Protein AF-A0A1M6KJ73-F1 (afdb_monomer_lite)

Structure (mmCIF, N/CA/C/O backbone):
data_AF-A0A1M6KJ73-F1
#
_entry.id   AF-A0A1M6KJ73-F1
#
loop_
_atom_site.group_PDB
_atom_site.id
_atom_site.type_symbol
_atom_site.label_atom_id
_ato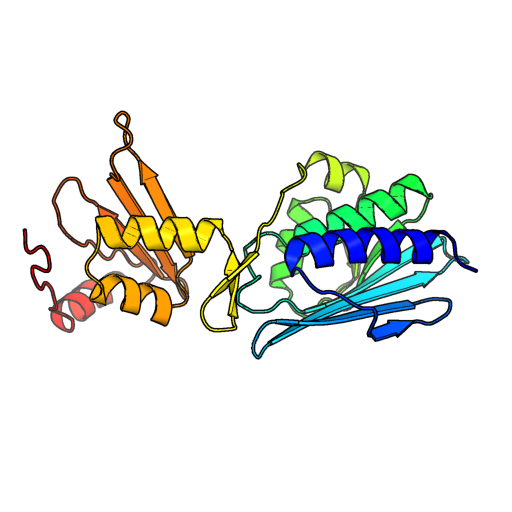m_site.label_alt_id
_atom_site.label_comp_id
_atom_site.label_asym_id
_atom_site.label_entity_id
_atom_site.label_seq_id
_atom_site.pdbx_PDB_ins_code
_atom_site.Cartn_x
_atom_site.Cartn_y
_atom_site.Cartn_z
_atom_site.occupancy
_atom_site.B_iso_or_equiv
_atom_site.auth_seq_id
_atom_site.auth_comp_id
_atom_site.auth_asym_id
_atom_site.auth_atom_id
_atom_site.pdbx_PDB_model_num
ATOM 1 N N . MET A 1 1 ? -0.425 -1.234 -27.815 1.00 57.50 1 MET A N 1
ATOM 2 C CA . MET A 1 1 ? -1.176 -1.057 -26.554 1.00 57.50 1 MET A CA 1
ATOM 3 C C . MET A 1 1 ? -0.451 -1.866 -25.493 1.00 57.50 1 MET A C 1
ATOM 5 O O . MET A 1 1 ? -0.057 -2.987 -25.800 1.00 57.50 1 MET A O 1
ATOM 9 N N . ASN A 1 2 ? -0.168 -1.269 -24.336 1.00 75.75 2 ASN A N 1
ATOM 10 C CA . ASN A 1 2 ? 0.813 -1.788 -23.382 1.00 75.75 2 ASN A CA 1
ATOM 11 C C . ASN A 1 2 ? 0.214 -2.823 -22.427 1.00 75.75 2 ASN A C 1
ATOM 13 O O . ASN A 1 2 ? -0.468 -2.481 -21.464 1.00 75.75 2 ASN A O 1
ATOM 17 N N . LYS A 1 3 ? 0.521 -4.097 -22.700 1.00 82.25 3 LYS A N 1
ATOM 18 C CA . LYS A 1 3 ? -0.041 -5.271 -22.019 1.00 82.25 3 LYS A CA 1
ATOM 19 C C . LYS A 1 3 ? 0.158 -5.245 -20.500 1.00 82.25 3 LYS A C 1
ATOM 21 O O . LYS A 1 3 ? -0.747 -5.641 -19.778 1.00 82.25 3 LYS A O 1
ATOM 26 N N . VAL A 1 4 ? 1.308 -4.777 -20.011 1.00 83.12 4 VAL A N 1
ATOM 27 C CA . VAL A 1 4 ? 1.594 -4.727 -18.565 1.00 83.12 4 VAL A CA 1
ATOM 28 C C . VAL A 1 4 ? 0.754 -3.665 -17.868 1.00 83.12 4 VAL A C 1
ATOM 30 O O . VAL A 1 4 ? 0.129 -3.958 -16.855 1.00 83.12 4 VAL A O 1
ATOM 33 N N . LEU A 1 5 ? 0.646 -2.468 -18.447 1.00 84.19 5 LEU A N 1
ATOM 34 C CA . LEU A 1 5 ? -0.204 -1.409 -17.902 1.00 84.19 5 LEU A CA 1
ATOM 35 C C . LEU A 1 5 ? -1.689 -1.814 -17.897 1.00 84.19 5 LEU A C 1
ATOM 37 O O . LEU A 1 5 ? -2.403 -1.504 -16.948 1.00 84.19 5 LEU A O 1
ATOM 41 N N . ASP A 1 6 ? -2.141 -2.562 -18.911 1.00 86.19 6 ASP A N 1
ATOM 42 C CA . ASP A 1 6 ? -3.492 -3.141 -18.947 1.00 86.19 6 ASP A CA 1
ATOM 43 C C . ASP A 1 6 ? -3.724 -4.163 -17.822 1.00 86.19 6 ASP A C 1
ATOM 45 O O . ASP A 1 6 ? -4.787 -4.169 -17.199 1.00 86.19 6 ASP A O 1
ATOM 49 N N . LEU A 1 7 ? -2.736 -5.020 -17.543 1.00 86.69 7 LEU A N 1
ATOM 50 C CA . LEU A 1 7 ? -2.800 -5.999 -16.454 1.00 86.69 7 LEU A CA 1
ATOM 51 C C . LEU A 1 7 ? -2.780 -5.326 -15.081 1.00 86.69 7 LEU A C 1
ATOM 53 O O . LEU A 1 7 ? -3.613 -5.658 -14.239 1.00 86.69 7 LEU A O 1
ATOM 57 N N . ILE A 1 8 ? -1.891 -4.345 -14.884 1.00 85.69 8 ILE A N 1
ATOM 58 C CA . ILE A 1 8 ? -1.858 -3.506 -13.683 1.00 85.69 8 ILE A CA 1
ATOM 59 C C . ILE A 1 8 ? -3.226 -2.863 -13.492 1.00 85.69 8 ILE A C 1
ATOM 61 O O . ILE A 1 8 ? -3.814 -3.013 -12.428 1.00 85.69 8 ILE A O 1
ATOM 65 N N . GLN A 1 9 ? -3.780 -2.221 -14.524 1.00 86.00 9 GLN A N 1
ATOM 66 C CA . GLN A 1 9 ? -5.084 -1.581 -14.416 1.00 86.00 9 GLN A CA 1
ATOM 67 C C . GLN A 1 9 ? -6.184 -2.566 -14.030 1.00 86.00 9 GLN A C 1
ATOM 69 O O . GLN A 1 9 ? -6.976 -2.276 -13.136 1.00 86.00 9 GLN A O 1
ATOM 74 N N . ARG A 1 10 ? -6.246 -3.725 -14.688 1.00 87.75 10 ARG A N 1
ATOM 75 C CA . ARG A 1 10 ? -7.250 -4.747 -14.389 1.00 87.75 10 ARG A CA 1
ATOM 76 C C . ARG A 1 10 ? -7.151 -5.211 -12.938 1.00 87.75 10 ARG A C 1
ATOM 78 O O . ARG A 1 10 ? -8.162 -5.208 -12.241 1.00 87.75 10 ARG A O 1
ATOM 85 N N . ASP A 1 11 ? -5.961 -5.597 -12.492 1.00 86.06 11 ASP A N 1
ATOM 86 C CA . ASP A 1 11 ? -5.770 -6.191 -11.169 1.00 86.06 11 ASP A CA 1
ATOM 87 C C . ASP A 1 11 ? -5.929 -5.138 -10.059 1.00 86.06 11 ASP A C 1
ATOM 89 O O . ASP A 1 11 ? -6.506 -5.438 -9.015 1.00 86.06 11 ASP A O 1
ATOM 93 N N . PHE A 1 12 ? -5.551 -3.880 -10.317 1.00 83.62 12 PHE A N 1
ATOM 94 C CA . PHE A 1 12 ? -5.877 -2.756 -9.435 1.00 83.62 12 PHE A CA 1
ATOM 95 C C . PHE A 1 12 ? -7.370 -2.489 -9.360 1.00 83.62 12 PHE A C 1
ATOM 97 O O . PHE A 1 12 ? -7.883 -2.308 -8.268 1.00 83.62 12 PHE A O 1
ATOM 104 N N . LEU A 1 13 ? -8.094 -2.470 -10.480 1.00 81.44 13 LEU A N 1
ATOM 105 C CA . LEU A 1 13 ? -9.541 -2.263 -10.441 1.00 81.44 13 LEU A CA 1
ATOM 106 C C . LEU A 1 13 ? -10.254 -3.390 -9.696 1.00 81.44 13 LEU A C 1
ATOM 108 O O . LEU A 1 13 ? -11.228 -3.113 -9.006 1.00 81.44 13 LEU A O 1
ATOM 112 N N . VAL A 1 14 ? -9.787 -4.637 -9.813 1.00 83.56 14 VAL A N 1
ATOM 113 C CA . VAL A 1 14 ? -10.307 -5.754 -9.008 1.00 83.56 14 VAL A CA 1
ATOM 114 C C . VAL A 1 14 ? -10.043 -5.494 -7.530 1.00 83.56 14 VAL A C 1
ATOM 116 O O . VAL A 1 14 ? -10.993 -5.442 -6.758 1.00 83.56 14 VAL A O 1
ATOM 119 N N . PHE A 1 15 ? -8.791 -5.219 -7.155 1.00 83.19 15 PHE A N 1
ATOM 120 C CA . PHE A 1 15 ? -8.436 -4.895 -5.774 1.00 83.19 15 PHE A CA 1
ATOM 121 C C . PHE A 1 15 ? -9.244 -3.717 -5.223 1.00 83.19 15 PHE A C 1
ATOM 123 O O . PHE A 1 15 ? -9.789 -3.814 -4.135 1.00 83.19 15 PHE A O 1
ATOM 130 N N . LEU A 1 16 ? -9.370 -2.619 -5.968 1.00 77.12 16 LEU A N 1
ATOM 131 C CA . LEU A 1 16 ? -10.088 -1.422 -5.533 1.00 77.12 16 LEU A CA 1
ATOM 132 C C . LEU A 1 16 ? -11.598 -1.649 -5.456 1.00 77.12 16 LEU A C 1
ATOM 134 O O . LEU A 1 16 ? -12.241 -1.072 -4.586 1.00 77.12 16 LEU A O 1
ATOM 138 N N . LYS A 1 17 ? -12.176 -2.496 -6.315 1.00 77.31 17 LYS A N 1
ATOM 139 C CA . LYS A 1 17 ? -13.584 -2.904 -6.203 1.00 77.31 17 LYS A CA 1
ATOM 140 C C . LYS A 1 17 ? -13.814 -3.804 -4.998 1.00 77.31 17 LYS A C 1
ATOM 142 O O . LYS A 1 17 ? -14.795 -3.597 -4.294 1.00 77.31 17 LYS A O 1
ATOM 147 N N . ASP A 1 18 ? -12.912 -4.738 -4.727 1.00 74.81 18 ASP A N 1
ATOM 148 C CA . ASP A 1 18 ? -12.975 -5.564 -3.518 1.00 74.81 18 ASP A CA 1
ATOM 149 C C . ASP A 1 18 ? -12.802 -4.695 -2.260 1.00 74.81 18 ASP A C 1
ATOM 151 O O . ASP A 1 18 ? -13.509 -4.868 -1.269 1.00 74.81 18 ASP A O 1
ATOM 155 N N . LEU A 1 19 ? -11.909 -3.703 -2.332 1.00 71.75 19 LEU A N 1
ATOM 156 C CA . LEU A 1 19 ? -11.591 -2.779 -1.250 1.00 71.75 19 LEU A CA 1
ATOM 157 C C . LEU A 1 19 ? -12.717 -1.774 -0.981 1.00 71.75 19 LEU A C 1
ATOM 159 O O . LEU A 1 19 ? -13.016 -1.516 0.175 1.00 71.75 19 LEU A O 1
ATOM 163 N N . LEU A 1 20 ? -13.305 -1.163 -2.013 1.00 71.00 20 LEU A N 1
ATOM 164 C CA . LEU A 1 20 ? -14.163 0.030 -1.896 1.00 71.00 20 LEU A CA 1
ATOM 165 C C . LEU A 1 20 ? -15.576 -0.171 -2.461 1.00 71.00 20 LEU A C 1
ATOM 167 O O . LEU A 1 20 ? -16.393 0.748 -2.413 1.00 71.00 20 LEU A O 1
ATOM 171 N N . GLY A 1 21 ? -15.885 -1.335 -3.034 1.00 65.44 21 GLY A N 1
ATOM 172 C CA . GLY A 1 21 ? -17.150 -1.637 -3.717 1.00 65.44 21 GLY A CA 1
ATOM 173 C C . GLY A 1 21 ? -17.329 -0.930 -5.068 1.00 65.44 21 GLY A C 1
ATOM 174 O O . GLY A 1 21 ? -17.945 -1.479 -5.979 1.00 65.44 21 GLY A O 1
ATOM 175 N N . GLU A 1 22 ? -16.764 0.267 -5.227 1.00 65.56 22 GLU A N 1
ATOM 176 C CA . GLU A 1 22 ? -16.828 1.101 -6.426 1.00 65.56 22 GLU A CA 1
ATOM 177 C C . GLU A 1 22 ? -15.430 1.660 -6.731 1.00 65.56 22 GLU A C 1
ATOM 179 O O . GLU A 1 22 ? -14.781 2.243 -5.863 1.00 65.56 22 GLU A O 1
ATOM 184 N N . ALA A 1 23 ? -14.960 1.485 -7.968 1.00 65.88 23 ALA A N 1
ATOM 185 C CA . ALA A 1 23 ? -13.685 2.021 -8.437 1.00 65.88 23 ALA A CA 1
ATOM 186 C C . ALA A 1 23 ? -13.723 2.244 -9.952 1.00 65.88 23 ALA A C 1
ATOM 188 O O . ALA A 1 23 ? -14.207 1.375 -10.688 1.00 65.88 23 ALA A O 1
ATOM 189 N N . ASP A 1 24 ? -13.178 3.376 -10.399 1.00 64.88 24 ASP A N 1
ATOM 190 C CA . ASP A 1 24 ? -13.009 3.712 -11.814 1.00 64.88 24 ASP A CA 1
ATOM 191 C C . ASP A 1 24 ? -11.619 4.319 -12.074 1.00 64.88 24 ASP A C 1
ATOM 193 O O . ASP A 1 24 ? -10.900 4.690 -11.141 1.00 64.88 24 ASP A O 1
ATOM 197 N N . VAL A 1 25 ? -11.220 4.369 -13.344 1.00 70.50 25 VAL A N 1
ATOM 198 C CA . VAL A 1 25 ? -9.964 4.984 -13.792 1.00 70.50 25 VAL A CA 1
ATOM 199 C C . VAL A 1 25 ? -10.193 6.467 -14.040 1.00 70.50 25 VAL A C 1
ATOM 201 O O . VAL A 1 25 ? -11.074 6.826 -14.814 1.00 70.50 25 VAL A O 1
ATOM 204 N N . ASP A 1 26 ? -9.375 7.312 -13.416 1.00 75.81 26 ASP A N 1
ATOM 205 C CA . ASP A 1 26 ? -9.508 8.769 -13.522 1.00 75.81 26 ASP A CA 1
ATOM 206 C C . ASP A 1 26 ? -8.774 9.296 -14.763 1.00 75.81 26 ASP A C 1
ATOM 208 O O . ASP A 1 26 ? -9.355 9.949 -15.626 1.00 75.81 26 ASP A O 1
ATOM 212 N N . GLU A 1 27 ? -7.498 8.926 -14.917 1.00 76.44 27 GLU A N 1
ATOM 213 C CA . GLU A 1 27 ? -6.672 9.356 -16.046 1.00 76.44 27 GLU A CA 1
ATOM 214 C C . GLU A 1 27 ? -5.810 8.205 -16.575 1.00 76.44 27 GLU A C 1
ATOM 216 O O . GLU A 1 27 ? -5.238 7.414 -15.817 1.00 76.44 27 GLU A O 1
ATOM 221 N N . ARG A 1 28 ? -5.685 8.119 -17.905 1.00 78.75 28 ARG A N 1
ATOM 222 C CA . ARG A 1 28 ? -4.863 7.109 -18.577 1.00 78.75 28 ARG A CA 1
ATOM 223 C C . ARG A 1 28 ? -4.127 7.688 -19.777 1.00 78.75 28 ARG A C 1
ATOM 225 O O . ARG A 1 28 ? -4.721 8.325 -20.644 1.00 78.75 28 ARG A O 1
ATOM 232 N N . THR A 1 29 ? -2.839 7.374 -19.863 1.00 84.12 29 THR A N 1
ATOM 233 C CA . THR A 1 29 ? -2.002 7.623 -21.040 1.00 84.12 29 THR A CA 1
ATOM 234 C C . THR A 1 29 ? -1.402 6.309 -21.557 1.00 84.12 29 THR A C 1
ATOM 236 O O . THR A 1 29 ? -1.721 5.222 -21.071 1.00 84.12 29 THR A O 1
ATOM 239 N N . ASN A 1 30 ? -0.523 6.382 -22.562 1.00 81.12 30 ASN A N 1
ATOM 240 C CA . ASN A 1 30 ? 0.205 5.206 -23.050 1.00 81.12 30 ASN A CA 1
ATOM 241 C C . ASN A 1 30 ? 1.236 4.671 -22.038 1.00 81.12 30 ASN A C 1
ATOM 243 O O . ASN A 1 30 ? 1.626 3.507 -22.130 1.00 81.12 30 ASN A O 1
ATOM 247 N N . SER A 1 31 ? 1.672 5.504 -21.091 1.00 86.88 31 SER A N 1
ATOM 248 C CA . SER A 1 31 ? 2.765 5.209 -20.156 1.00 86.88 31 SER A CA 1
ATOM 249 C C . SER A 1 31 ? 2.397 5.460 -18.695 1.00 86.88 31 SER A C 1
ATOM 251 O O . SER A 1 31 ? 3.264 5.363 -17.834 1.00 86.88 31 SER A O 1
ATOM 253 N N . SER A 1 32 ? 1.148 5.818 -18.396 1.00 89.88 32 SER A N 1
ATOM 254 C CA . SER A 1 32 ? 0.697 6.042 -17.026 1.00 89.88 32 SER A CA 1
ATOM 255 C C . SER A 1 32 ? -0.779 5.726 -16.832 1.00 89.88 32 SER A C 1
ATOM 257 O O . SER A 1 32 ? -1.590 5.843 -17.756 1.00 89.88 32 SER A O 1
ATOM 259 N N . VAL A 1 33 ? -1.119 5.342 -15.606 1.00 88.31 33 VAL A N 1
ATOM 260 C CA . VAL A 1 33 ? -2.494 5.189 -15.135 1.00 88.31 33 VAL A CA 1
ATOM 261 C C . VAL A 1 33 ? -2.614 5.801 -13.743 1.00 88.31 33 VAL A C 1
ATOM 263 O O . VAL A 1 33 ? -1.764 5.568 -12.880 1.00 88.31 33 VAL A O 1
ATOM 266 N N . ARG A 1 34 ? -3.669 6.589 -13.532 1.00 89.12 34 ARG A N 1
ATOM 267 C CA . ARG A 1 34 ? -4.016 7.184 -12.241 1.00 89.12 34 ARG A CA 1
ATOM 268 C C . ARG A 1 34 ? -5.403 6.718 -11.815 1.00 89.12 34 ARG A C 1
ATOM 270 O O . ARG A 1 34 ? -6.378 6.835 -12.559 1.00 89.12 34 ARG A O 1
ATOM 277 N N . PHE A 1 35 ? -5.480 6.229 -10.587 1.00 86.00 35 PHE A N 1
ATOM 278 C CA . PHE A 1 35 ? -6.721 5.920 -9.892 1.00 86.00 35 PHE A CA 1
ATOM 279 C C . PHE A 1 35 ? -6.962 7.010 -8.861 1.00 86.00 35 PHE A C 1
ATOM 281 O O . PHE A 1 35 ? -6.116 7.219 -7.992 1.00 86.00 35 PHE A O 1
ATOM 288 N N . CYS A 1 36 ? -8.101 7.689 -8.949 1.00 84.88 36 CYS A N 1
ATOM 289 C CA . CYS A 1 36 ? -8.544 8.658 -7.956 1.00 84.88 36 CYS A CA 1
ATOM 290 C C . CYS A 1 36 ? -9.943 8.258 -7.494 1.00 84.88 36 CYS A C 1
ATOM 292 O O . CYS A 1 36 ? -10.895 8.282 -8.272 1.00 84.88 36 CYS A O 1
ATOM 294 N N . ILE A 1 37 ? -10.066 7.847 -6.234 1.00 79.75 37 ILE A N 1
ATOM 295 C CA . ILE A 1 37 ? -11.330 7.373 -5.670 1.00 79.75 37 ILE A CA 1
ATOM 296 C C . ILE A 1 37 ? -11.655 8.199 -4.437 1.00 79.75 37 ILE A C 1
ATOM 298 O O . ILE A 1 37 ? -10.846 8.322 -3.517 1.00 79.75 37 ILE A O 1
ATOM 302 N N . LYS A 1 38 ? -12.866 8.756 -4.397 1.00 72.56 38 LYS A N 1
ATOM 303 C CA . LYS A 1 38 ? -13.361 9.445 -3.205 1.00 72.56 38 LYS A CA 1
ATOM 304 C C . LYS A 1 38 ? -13.785 8.430 -2.152 1.00 72.56 38 LYS A C 1
ATOM 306 O O . LYS A 1 38 ? -14.656 7.597 -2.389 1.00 72.56 38 LYS A O 1
ATOM 311 N N . VAL A 1 39 ? -13.198 8.556 -0.970 1.00 69.25 39 VAL A N 1
ATOM 312 C CA . VAL A 1 39 ? -13.475 7.732 0.205 1.00 69.25 39 VAL A CA 1
ATOM 313 C C . VAL A 1 39 ? -13.988 8.673 1.293 1.00 69.25 39 VAL A C 1
ATOM 315 O O . VAL A 1 39 ? -13.217 9.324 1.997 1.00 69.25 39 VAL A O 1
ATOM 318 N N . GLY A 1 40 ? -15.313 8.821 1.384 1.00 68.19 40 GLY A N 1
ATOM 319 C CA . GLY A 1 40 ? -15.931 9.843 2.233 1.00 68.19 40 GLY A CA 1
ATOM 320 C C . GLY A 1 40 ? -15.539 11.257 1.782 1.00 68.19 40 GLY A C 1
ATOM 321 O O . GLY A 1 40 ? -15.861 11.670 0.666 1.00 68.19 40 GLY A O 1
ATOM 322 N N . ARG A 1 41 ? -14.848 12.004 2.654 1.00 72.94 41 ARG A N 1
ATOM 323 C CA . ARG A 1 41 ? -14.315 13.353 2.361 1.00 72.94 41 ARG A CA 1
ATOM 324 C C . ARG A 1 41 ? -12.869 13.351 1.865 1.00 72.94 41 ARG A C 1
ATOM 326 O O . ARG A 1 41 ? -12.375 14.397 1.451 1.00 72.94 41 ARG A O 1
ATOM 333 N N . GLU A 1 42 ? -12.198 12.208 1.921 1.00 77.00 42 GLU A N 1
ATOM 334 C CA . GLU A 1 42 ? -10.798 12.064 1.537 1.00 77.00 42 GLU A CA 1
ATOM 335 C C . GLU A 1 42 ? -10.683 11.430 0.145 1.00 77.00 42 GLU A C 1
ATOM 337 O O . GLU A 1 42 ? -11.652 10.916 -0.419 1.00 77.00 42 GLU A O 1
ATOM 342 N N . SER A 1 43 ? -9.492 11.511 -0.446 1.00 80.62 43 SER A N 1
ATOM 343 C CA . SER A 1 43 ? -9.196 10.893 -1.739 1.00 80.62 43 SER A CA 1
ATOM 344 C C . SER A 1 43 ? -8.137 9.819 -1.563 1.00 80.62 43 SER A C 1
ATOM 346 O O . SER A 1 43 ? -7.099 10.049 -0.945 1.00 80.62 43 SER A O 1
ATOM 348 N N . PHE A 1 44 ? -8.421 8.650 -2.117 1.00 85.50 44 PHE A N 1
ATOM 349 C CA . PHE A 1 44 ? -7.450 7.608 -2.373 1.00 85.50 44 PHE A CA 1
ATOM 350 C C . PHE A 1 44 ? -6.866 7.843 -3.765 1.00 85.50 44 PHE A C 1
ATOM 352 O O . PHE A 1 44 ? -7.617 7.897 -4.741 1.00 85.50 44 PHE A O 1
ATOM 359 N N . VAL A 1 45 ? -5.547 7.998 -3.856 1.00 89.00 45 VAL A N 1
ATOM 360 C CA . VAL A 1 45 ? -4.852 8.234 -5.126 1.00 89.00 45 VAL A CA 1
ATOM 361 C C . VAL A 1 45 ? -3.722 7.233 -5.282 1.00 89.00 45 VAL A C 1
ATOM 363 O O . VAL A 1 45 ? -2.895 7.092 -4.383 1.00 89.00 45 VAL A O 1
ATOM 366 N N . VAL A 1 46 ? -3.673 6.568 -6.432 1.00 90.88 46 VAL A N 1
ATOM 367 C CA . VAL A 1 46 ? -2.535 5.742 -6.849 1.00 90.88 46 VAL A CA 1
ATOM 368 C C . VAL A 1 46 ? -2.168 6.107 -8.275 1.00 90.88 46 VAL A C 1
ATOM 370 O O . VAL A 1 46 ? -3.023 6.074 -9.159 1.00 90.88 46 VAL A O 1
ATOM 373 N N . GLU A 1 47 ? -0.902 6.429 -8.504 1.00 92.12 47 GLU A N 1
ATOM 374 C CA . GLU A 1 47 ? -0.377 6.734 -9.832 1.00 92.12 47 GLU A CA 1
ATOM 375 C C . GLU A 1 47 ? 0.816 5.848 -10.161 1.00 92.12 47 GLU A C 1
ATOM 377 O O . GLU A 1 47 ? 1.766 5.720 -9.383 1.00 92.12 47 GLU A O 1
ATOM 382 N N . VAL A 1 48 ? 0.739 5.228 -11.336 1.00 93.00 48 VAL A N 1
ATOM 383 C CA . VAL A 1 48 ? 1.737 4.296 -11.844 1.00 93.00 48 VAL A CA 1
ATOM 384 C C . VAL A 1 48 ? 2.194 4.777 -13.211 1.00 93.00 48 VAL A C 1
ATOM 386 O O . VAL A 1 48 ? 1.374 5.019 -14.097 1.00 93.00 48 VAL A O 1
ATOM 389 N N . HIS A 1 49 ? 3.505 4.876 -13.390 1.00 93.50 49 HIS A N 1
ATOM 390 C CA . HIS A 1 49 ? 4.167 5.145 -14.659 1.00 93.50 49 HIS A CA 1
ATOM 391 C C . HIS A 1 49 ? 4.935 3.916 -15.116 1.00 93.50 49 HIS A C 1
ATOM 393 O O . HIS A 1 49 ? 5.374 3.104 -14.309 1.00 93.50 49 HIS A O 1
ATOM 399 N N . MET A 1 50 ? 5.123 3.785 -16.420 1.00 92.75 50 MET A N 1
ATOM 400 C CA . MET A 1 50 ? 5.829 2.663 -17.016 1.00 92.75 50 MET A CA 1
ATOM 401 C C . MET A 1 50 ? 6.738 3.148 -18.142 1.00 92.75 50 MET A C 1
ATOM 403 O O . MET A 1 50 ? 6.344 3.995 -18.947 1.00 92.75 50 MET A O 1
ATOM 407 N N . SER A 1 51 ? 7.932 2.566 -18.218 1.00 91.50 51 SER A N 1
ATOM 408 C CA . SER A 1 51 ? 8.888 2.751 -19.308 1.00 91.50 51 SER A CA 1
ATOM 409 C C . SER A 1 51 ? 9.196 1.393 -19.934 1.00 91.50 51 SER A C 1
ATOM 411 O O . SER A 1 51 ? 9.967 0.614 -19.384 1.00 91.50 51 SER A O 1
ATOM 413 N N . ASP A 1 52 ? 8.616 1.101 -21.104 1.00 87.06 52 ASP A N 1
ATOM 414 C CA . ASP A 1 52 ? 8.921 -0.138 -21.847 1.00 87.06 52 ASP A CA 1
ATOM 415 C C . ASP A 1 52 ? 10.355 -0.157 -22.377 1.00 87.06 52 ASP A C 1
ATOM 417 O O . ASP A 1 52 ? 10.951 -1.209 -22.568 1.00 87.06 52 ASP A O 1
ATOM 421 N N . ARG A 1 53 ? 10.928 1.021 -22.641 1.00 87.38 53 ARG A N 1
ATOM 422 C CA . ARG A 1 53 ? 12.305 1.127 -23.129 1.00 87.38 53 ARG A CA 1
ATOM 423 C C . ARG A 1 53 ? 13.312 0.719 -22.057 1.00 87.38 53 ARG A C 1
ATOM 425 O O . ARG A 1 53 ? 14.363 0.178 -22.388 1.00 87.38 53 ARG A O 1
ATOM 432 N N . GLU A 1 54 ? 13.005 1.032 -20.806 1.00 88.44 54 GLU A N 1
ATOM 433 C CA . GLU A 1 54 ? 13.883 0.808 -19.656 1.00 88.44 54 GLU A CA 1
ATOM 434 C C . GLU A 1 54 ? 13.406 -0.370 -18.793 1.00 88.44 54 GLU A C 1
ATOM 436 O O . GLU A 1 54 ? 14.028 -0.656 -17.780 1.00 88.44 54 GLU A O 1
ATOM 441 N N . ASN A 1 55 ? 12.338 -1.063 -19.212 1.00 92.25 55 ASN A N 1
ATOM 442 C CA . AS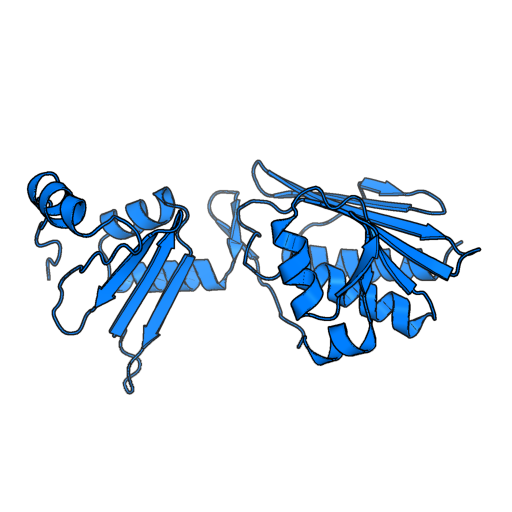N A 1 55 ? 11.714 -2.201 -18.532 1.00 92.25 55 ASN A CA 1
ATOM 443 C C . ASN A 1 55 ? 11.435 -1.958 -17.043 1.00 92.25 55 ASN A C 1
ATOM 445 O O . ASN A 1 55 ? 11.713 -2.815 -16.206 1.00 92.25 55 ASN A O 1
ATOM 449 N N . TYR A 1 56 ? 10.841 -0.812 -16.704 1.00 94.00 56 TYR A N 1
ATOM 450 C CA . TYR A 1 56 ? 10.411 -0.563 -15.329 1.00 94.00 56 TYR A CA 1
ATOM 451 C C . TYR A 1 56 ? 9.002 0.008 -15.211 1.00 94.00 56 TYR A C 1
ATOM 453 O O . TYR A 1 56 ? 8.444 0.617 -16.131 1.00 94.00 56 TYR A O 1
ATOM 461 N N . VAL A 1 57 ? 8.460 -0.171 -14.014 1.00 94.81 57 VAL A N 1
ATOM 462 C CA . VAL A 1 57 ? 7.244 0.445 -13.501 1.00 94.81 57 VAL A CA 1
ATOM 463 C C . VAL A 1 57 ? 7.622 1.302 -12.295 1.00 94.81 57 VAL A C 1
ATOM 465 O O . VAL A 1 57 ? 8.350 0.862 -11.409 1.00 94.81 57 VAL A O 1
ATOM 468 N N . ALA A 1 58 ? 7.142 2.540 -12.261 1.00 94.88 58 ALA A N 1
ATOM 469 C CA . ALA A 1 58 ? 7.343 3.471 -11.164 1.00 94.88 58 ALA A CA 1
ATOM 470 C C . ALA A 1 58 ? 6.003 3.821 -10.519 1.00 94.88 58 ALA A C 1
ATOM 472 O O . ALA A 1 58 ? 5.081 4.309 -11.168 1.00 94.88 58 ALA A O 1
ATOM 473 N N . LEU A 1 59 ? 5.917 3.597 -9.219 1.00 94.56 59 LEU A N 1
ATOM 474 C CA . LEU A 1 59 ? 4.841 4.051 -8.360 1.00 94.56 59 LEU A CA 1
ATOM 475 C C . LEU A 1 59 ? 5.200 5.452 -7.861 1.00 94.56 59 LEU A C 1
ATOM 477 O O . LEU A 1 59 ? 6.068 5.610 -7.000 1.00 94.56 59 LEU A O 1
ATOM 481 N N . THR A 1 60 ? 4.586 6.468 -8.465 1.00 91.62 60 THR A N 1
ATOM 482 C CA . THR A 1 60 ? 4.957 7.881 -8.266 1.00 91.62 60 THR A CA 1
ATOM 483 C C . THR A 1 60 ? 4.091 8.581 -7.235 1.00 91.62 60 THR A C 1
ATOM 485 O O . THR A 1 60 ? 4.517 9.578 -6.657 1.00 91.62 60 THR A O 1
ATOM 488 N N . ASN A 1 61 ? 2.880 8.078 -6.995 1.00 89.31 61 ASN A N 1
ATOM 489 C CA . ASN A 1 61 ? 1.984 8.658 -6.011 1.00 89.31 61 ASN A CA 1
ATOM 490 C C . ASN A 1 61 ? 1.160 7.577 -5.314 1.00 89.31 61 ASN A C 1
ATOM 492 O O . ASN A 1 61 ? 0.497 6.775 -5.971 1.00 89.31 61 ASN A O 1
ATOM 496 N N . ILE A 1 62 ? 1.183 7.587 -3.981 1.00 89.75 62 ILE A N 1
ATOM 497 C CA . ILE A 1 62 ? 0.235 6.864 -3.134 1.00 89.75 62 ILE A CA 1
ATOM 498 C C . ILE A 1 62 ? -0.253 7.831 -2.065 1.00 89.75 62 ILE A C 1
ATOM 500 O O . ILE A 1 62 ? 0.484 8.195 -1.149 1.00 89.75 62 ILE A O 1
ATOM 504 N N . MET A 1 63 ? -1.528 8.190 -2.149 1.00 88.56 63 MET A N 1
ATOM 505 C CA . MET A 1 63 ? -2.228 8.939 -1.114 1.00 88.56 63 MET A CA 1
ATOM 506 C C . MET A 1 63 ? -3.339 8.062 -0.562 1.00 88.56 63 MET A C 1
ATOM 508 O O . MET A 1 63 ? -4.279 7.709 -1.271 1.00 88.56 63 MET A O 1
ATOM 512 N N . LEU A 1 64 ? -3.217 7.701 0.712 1.00 85.94 64 LEU A N 1
ATOM 513 C CA . LEU A 1 64 ? -4.238 6.942 1.421 1.00 85.94 64 LEU A CA 1
ATOM 514 C C . LEU A 1 64 ? -5.045 7.883 2.325 1.00 85.94 64 LEU A C 1
ATOM 516 O O . LEU A 1 64 ? -4.429 8.681 3.044 1.00 85.94 64 LEU A O 1
ATOM 520 N N . PRO A 1 65 ? -6.383 7.743 2.355 1.00 81.38 65 PRO A N 1
ATOM 521 C CA . PRO A 1 65 ? -7.218 8.273 3.427 1.00 81.38 65 PRO A CA 1
ATOM 522 C C . PRO A 1 65 ? -6.639 7.909 4.798 1.00 81.38 65 PRO A C 1
ATOM 524 O O . PRO A 1 65 ? -6.042 6.838 4.955 1.00 81.38 65 PRO A O 1
ATOM 527 N N . ASN A 1 66 ? -6.815 8.765 5.804 1.00 75.62 66 ASN A N 1
ATOM 528 C CA . ASN A 1 66 ? -6.359 8.486 7.168 1.00 75.62 66 ASN A CA 1
ATOM 529 C C . ASN A 1 66 ? -6.963 7.178 7.687 1.00 75.62 66 ASN A C 1
ATOM 531 O O . ASN A 1 66 ? -6.237 6.333 8.208 1.00 75.62 66 ASN A O 1
ATOM 535 N N . SER A 1 67 ? -8.235 6.932 7.365 1.00 70.88 67 SER A N 1
ATOM 536 C CA . SER A 1 67 ? -8.935 5.681 7.661 1.00 70.88 67 SER A CA 1
ATOM 537 C C . SER A 1 67 ? -8.361 4.442 6.956 1.00 70.88 67 SER A C 1
ATOM 539 O O . SER A 1 67 ? -8.855 3.344 7.184 1.00 70.88 67 SER A O 1
ATOM 541 N N . MET A 1 68 ? -7.341 4.564 6.102 1.00 78.00 68 MET A N 1
ATOM 542 C CA . MET A 1 68 ? -6.658 3.450 5.423 1.00 78.00 68 MET A CA 1
ATOM 543 C C . MET A 1 68 ? -5.177 3.332 5.799 1.00 78.00 68 MET A C 1
ATOM 545 O O . MET A 1 68 ? -4.526 2.335 5.465 1.00 78.00 68 MET A O 1
ATOM 549 N N . LYS A 1 69 ? -4.622 4.322 6.507 1.00 79.12 69 LYS A N 1
ATOM 550 C CA . LYS A 1 69 ? -3.231 4.297 6.970 1.00 79.12 69 LYS A CA 1
ATOM 551 C C . LYS A 1 69 ? -3.050 3.239 8.058 1.00 79.12 69 LYS A C 1
ATOM 553 O O . LYS A 1 69 ? -3.975 2.910 8.790 1.00 79.12 69 LYS A O 1
ATOM 558 N N . GLY A 1 70 ? -1.862 2.635 8.113 1.00 74.56 70 GLY A N 1
ATOM 559 C CA . GLY A 1 70 ? -1.537 1.573 9.079 1.00 74.56 70 GLY A CA 1
ATOM 560 C C . GLY A 1 70 ? -2.252 0.233 8.851 1.00 74.56 70 GLY A C 1
ATOM 561 O O . GLY A 1 70 ? -1.881 -0.767 9.456 1.00 74.56 70 GLY A O 1
ATOM 562 N N . LYS A 1 71 ? -3.219 0.169 7.930 1.00 73.81 71 LYS A N 1
ATOM 563 C CA . LYS A 1 71 ? -4.034 -1.026 7.676 1.00 73.81 71 LYS A CA 1
ATOM 564 C C . LYS A 1 71 ? -3.424 -1.988 6.663 1.00 73.81 71 LYS A C 1
ATOM 566 O O . LYS A 1 71 ? -3.978 -3.045 6.427 1.00 73.81 71 LYS A O 1
ATOM 571 N N . GLY A 1 72 ? -2.280 -1.656 6.066 1.00 79.94 72 GLY A N 1
ATOM 572 C CA . GLY A 1 72 ? -1.615 -2.505 5.070 1.00 79.94 72 GLY A CA 1
ATOM 573 C C . GLY A 1 72 ? -2.117 -2.328 3.633 1.00 79.94 72 GLY A C 1
ATOM 574 O O . GLY A 1 72 ? -1.620 -3.009 2.745 1.00 79.94 72 GLY A O 1
ATOM 575 N N . VAL A 1 73 ? -3.024 -1.379 3.372 1.00 83.94 73 VAL A N 1
ATOM 576 C CA . VAL A 1 73 ? -3.514 -1.064 2.014 1.00 83.94 73 VAL A CA 1
ATOM 577 C C . VAL A 1 73 ? -2.364 -0.660 1.081 1.00 83.94 73 VAL A C 1
ATOM 579 O O . VAL A 1 73 ? -2.238 -1.194 -0.015 1.00 83.94 73 VAL A O 1
ATOM 582 N N . GLY A 1 74 ? -1.474 0.232 1.534 1.00 87.81 74 GLY A N 1
ATOM 583 C CA . GLY A 1 74 ? -0.291 0.649 0.762 1.00 87.81 74 GLY A CA 1
ATOM 584 C C . GLY A 1 74 ? 0.649 -0.511 0.429 1.00 87.81 74 GLY A C 1
ATOM 585 O O . GLY A 1 74 ? 1.175 -0.607 -0.673 1.00 87.81 74 GLY A O 1
ATOM 586 N N . THR A 1 75 ? 0.814 -1.428 1.373 1.00 87.25 75 THR A N 1
ATOM 587 C CA . THR A 1 75 ? 1.631 -2.628 1.205 1.00 87.25 75 THR A CA 1
ATOM 588 C C . THR A 1 75 ? 1.044 -3.584 0.166 1.00 87.25 75 THR A C 1
ATOM 590 O O . THR A 1 75 ? 1.781 -4.137 -0.649 1.00 87.25 75 THR A O 1
ATOM 593 N N . GLU A 1 76 ? -0.278 -3.749 0.164 1.00 87.06 76 GLU A N 1
ATOM 594 C CA . GLU A 1 76 ? -0.995 -4.603 -0.785 1.00 87.06 76 GLU A CA 1
ATOM 595 C C . GLU A 1 76 ? -0.942 -4.047 -2.215 1.00 87.06 76 GLU A C 1
ATOM 597 O O . GLU A 1 76 ? -0.697 -4.790 -3.162 1.00 87.06 76 GLU A O 1
ATOM 602 N N . ILE A 1 77 ? -1.058 -2.725 -2.366 1.00 90.38 77 ILE A N 1
ATOM 603 C CA . ILE A 1 77 ? -0.835 -2.009 -3.634 1.00 90.38 77 ILE A CA 1
ATOM 604 C C . ILE A 1 77 ? 0.543 -2.354 -4.210 1.00 90.38 77 ILE A C 1
ATOM 606 O O . ILE A 1 77 ? 0.656 -2.739 -5.376 1.00 90.38 77 ILE A O 1
ATOM 610 N N . ILE A 1 78 ? 1.592 -2.271 -3.385 1.00 92.88 78 ILE A N 1
ATOM 611 C CA . ILE A 1 78 ? 2.958 -2.603 -3.806 1.00 92.88 78 ILE A CA 1
ATOM 612 C C . ILE A 1 78 ? 3.071 -4.095 -4.136 1.00 92.88 78 ILE A C 1
ATOM 614 O O . ILE A 1 78 ? 3.706 -4.441 -5.125 1.00 92.88 78 ILE A O 1
ATOM 618 N N . ARG A 1 79 ? 2.415 -4.985 -3.378 1.00 90.75 79 ARG A N 1
ATOM 619 C CA . ARG A 1 79 ? 2.398 -6.433 -3.655 1.00 90.75 79 ARG A CA 1
ATOM 620 C C . ARG A 1 79 ? 1.802 -6.747 -5.030 1.00 90.75 79 ARG A C 1
ATOM 622 O O . ARG A 1 79 ? 2.379 -7.539 -5.775 1.00 90.75 79 ARG A O 1
ATOM 629 N N . ILE A 1 80 ? 0.671 -6.127 -5.377 1.00 91.12 80 ILE A N 1
ATOM 630 C CA . ILE A 1 80 ? 0.022 -6.298 -6.686 1.00 91.12 80 ILE A CA 1
ATOM 631 C C . ILE A 1 80 ? 0.972 -5.849 -7.797 1.00 91.12 80 ILE A C 1
ATOM 633 O O . ILE A 1 80 ? 1.181 -6.599 -8.752 1.00 91.12 80 ILE A O 1
ATOM 637 N N . LEU A 1 81 ? 1.592 -4.671 -7.655 1.00 93.06 81 LEU A N 1
ATOM 638 C CA . LEU A 1 81 ? 2.573 -4.174 -8.624 1.00 93.06 81 LEU A CA 1
ATOM 639 C C . LEU A 1 81 ? 3.781 -5.100 -8.735 1.00 93.06 81 LEU A C 1
ATOM 641 O O . LEU A 1 81 ? 4.148 -5.463 -9.848 1.00 93.06 81 LEU A O 1
ATOM 645 N N . ALA A 1 82 ? 4.357 -5.524 -7.610 1.00 93.56 82 ALA A N 1
ATOM 646 C CA . ALA A 1 82 ? 5.533 -6.388 -7.572 1.00 93.56 82 ALA A CA 1
ATOM 647 C C . ALA A 1 82 ? 5.270 -7.713 -8.294 1.00 93.56 82 ALA A C 1
ATOM 649 O O . ALA A 1 82 ? 6.094 -8.169 -9.085 1.00 93.56 82 ALA A O 1
ATOM 650 N N . LYS A 1 83 ? 4.078 -8.293 -8.096 1.00 92.25 83 LYS A N 1
ATOM 651 C CA . LYS A 1 83 ? 3.642 -9.489 -8.819 1.00 92.25 83 LYS A CA 1
ATOM 652 C C . LYS A 1 83 ? 3.556 -9.243 -10.327 1.00 92.25 83 LYS A C 1
ATOM 654 O O . LYS A 1 83 ? 4.134 -10.010 -11.088 1.00 92.25 83 LYS A O 1
ATOM 659 N N . GLN A 1 84 ? 2.882 -8.175 -10.766 1.00 92.38 84 GLN A N 1
ATOM 660 C CA . GLN A 1 84 ? 2.770 -7.880 -12.202 1.00 92.38 84 GLN A CA 1
ATOM 661 C C . GLN A 1 84 ? 4.128 -7.599 -12.841 1.00 92.38 84 GLN A C 1
ATOM 663 O O . GLN A 1 84 ? 4.384 -8.053 -13.954 1.00 92.38 84 GLN A O 1
ATOM 668 N N . CYS A 1 85 ? 5.000 -6.873 -12.147 1.00 93.31 85 CYS A N 1
ATOM 669 C CA . CYS A 1 85 ? 6.333 -6.554 -12.636 1.00 93.31 85 CYS A CA 1
ATOM 670 C C . CYS A 1 85 ? 7.168 -7.832 -12.776 1.00 93.31 85 CYS A C 1
ATOM 672 O O . CYS A 1 85 ? 7.682 -8.105 -13.858 1.00 93.31 85 CYS A O 1
ATOM 674 N N . LYS A 1 86 ? 7.186 -8.686 -11.746 1.00 93.25 86 LYS A N 1
ATOM 675 C CA . LYS A 1 86 ? 7.859 -9.991 -11.782 1.00 93.25 86 LYS A CA 1
ATOM 676 C C . LYS A 1 86 ? 7.353 -10.889 -12.909 1.00 93.25 86 LYS A C 1
ATOM 678 O O . LYS A 1 86 ? 8.156 -11.375 -13.701 1.00 93.25 86 LYS A O 1
ATOM 683 N N . ASP A 1 87 ? 6.038 -11.080 -13.010 1.00 92.62 87 ASP A N 1
ATOM 684 C CA . ASP A 1 87 ? 5.426 -11.985 -13.993 1.00 92.62 87 ASP A CA 1
ATOM 685 C C . ASP A 1 87 ? 5.670 -11.531 -15.446 1.00 92.62 87 ASP A C 1
ATOM 687 O O . ASP A 1 87 ? 5.551 -12.333 -16.375 1.00 92.62 87 ASP A O 1
ATOM 691 N N . ASN A 1 88 ? 6.022 -10.257 -15.656 1.00 92.88 88 ASN A N 1
ATOM 692 C CA . ASN A 1 88 ? 6.243 -9.675 -16.980 1.00 92.88 88 ASN A CA 1
ATOM 693 C C . ASN A 1 88 ? 7.684 -9.189 -17.227 1.00 92.88 88 ASN A C 1
ATOM 695 O O . ASN A 1 88 ? 7.947 -8.655 -18.302 1.00 92.88 88 ASN A O 1
ATOM 699 N N . GLY A 1 89 ? 8.612 -9.391 -16.286 1.00 93.50 89 GLY A N 1
ATOM 700 C CA . GLY A 1 89 ? 10.025 -9.022 -16.442 1.00 93.50 89 GLY A CA 1
ATOM 701 C C . GLY A 1 89 ? 10.312 -7.518 -16.368 1.00 93.50 89 GLY A C 1
ATOM 702 O O . GLY A 1 89 ? 11.179 -7.038 -17.094 1.00 93.50 89 GLY A O 1
ATOM 703 N N . TYR A 1 90 ? 9.579 -6.788 -15.527 1.00 94.50 90 TYR A N 1
ATOM 704 C CA . TYR A 1 90 ? 9.810 -5.372 -15.239 1.00 94.50 90 TYR A CA 1
ATOM 705 C C . TYR A 1 90 ? 10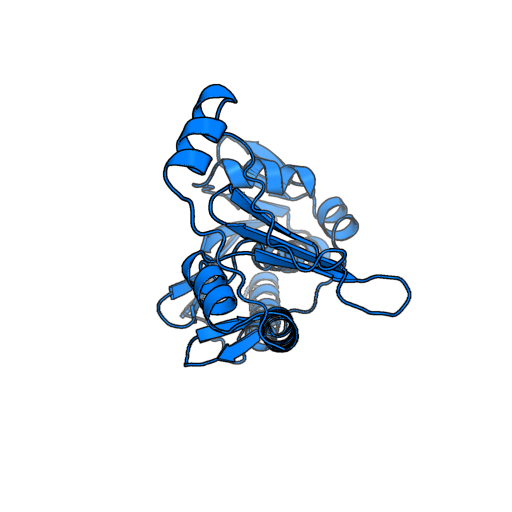.378 -5.194 -13.829 1.00 94.50 90 TYR A C 1
ATOM 707 O O . TYR A 1 90 ? 10.020 -5.926 -12.901 1.00 94.50 90 TYR A O 1
ATOM 715 N N . ASP A 1 91 ? 11.197 -4.163 -13.663 1.00 95.81 91 ASP A N 1
ATOM 716 C CA . ASP A 1 91 ? 11.628 -3.679 -12.355 1.00 95.81 91 ASP A CA 1
ATOM 717 C C . ASP A 1 91 ? 10.563 -2.757 -11.749 1.00 95.81 91 ASP A C 1
ATOM 719 O O . ASP A 1 91 ? 9.895 -2.007 -12.463 1.00 95.81 91 ASP A O 1
ATOM 723 N N . LEU A 1 92 ? 10.394 -2.798 -10.425 1.00 96.75 92 LEU A N 1
ATOM 724 C CA . LEU A 1 92 ? 9.461 -1.927 -9.713 1.00 96.75 92 LEU A CA 1
ATOM 725 C C . LEU A 1 92 ? 10.222 -0.907 -8.868 1.00 96.75 92 LEU A C 1
ATOM 727 O O . LEU A 1 92 ? 11.045 -1.267 -8.027 1.00 96.75 92 LEU A O 1
ATOM 731 N N . TYR A 1 93 ? 9.877 0.364 -9.043 1.00 96.56 93 TYR A N 1
ATOM 732 C CA . TYR A 1 93 ? 10.397 1.472 -8.253 1.00 96.56 93 TYR A CA 1
ATOM 733 C C . TYR A 1 93 ? 9.272 2.225 -7.552 1.00 96.56 93 TYR A C 1
ATOM 735 O O . TYR A 1 93 ? 8.177 2.383 -8.089 1.00 96.56 93 TYR A O 1
ATOM 743 N N . ILE A 1 94 ? 9.566 2.745 -6.366 1.00 94.81 94 ILE A N 1
ATOM 744 C CA . ILE A 1 94 ? 8.771 3.771 -5.694 1.00 94.81 94 ILE A CA 1
ATOM 745 C C . ILE A 1 94 ? 9.604 5.043 -5.706 1.00 94.81 94 ILE A C 1
ATOM 747 O O . ILE A 1 94 ? 10.732 5.052 -5.213 1.00 94.81 94 ILE A O 1
ATOM 751 N N . THR A 1 95 ? 9.057 6.105 -6.281 1.00 92.31 95 THR A N 1
ATOM 752 C CA . THR A 1 95 ? 9.778 7.362 -6.517 1.00 92.31 95 THR A CA 1
ATOM 753 C C . THR A 1 95 ? 9.046 8.532 -5.882 1.00 92.31 95 THR A C 1
ATOM 755 O O . THR A 1 95 ? 7.833 8.463 -5.705 1.00 92.31 95 THR A O 1
ATOM 758 N N . VAL A 1 96 ? 9.756 9.636 -5.640 1.00 86.75 96 VAL A N 1
ATOM 759 C CA . VAL A 1 96 ? 9.168 10.885 -5.117 1.00 86.75 96 VAL A CA 1
ATOM 760 C C . VAL A 1 96 ? 8.561 10.664 -3.722 1.00 86.75 96 VAL A C 1
ATOM 762 O O . VAL A 1 96 ? 7.459 11.110 -3.402 1.00 86.75 96 VAL A O 1
ATOM 765 N N . ILE A 1 97 ? 9.283 9.930 -2.869 1.00 85.94 97 ILE A N 1
ATOM 766 C CA . ILE A 1 97 ? 8.835 9.616 -1.509 1.00 85.94 97 ILE A CA 1
ATOM 767 C C . ILE A 1 97 ? 8.940 10.873 -0.640 1.00 85.94 97 ILE A C 1
ATOM 769 O O . ILE A 1 97 ? 10.007 11.232 -0.164 1.00 85.94 97 ILE A O 1
ATOM 773 N N . THR A 1 98 ? 7.811 11.528 -0.383 1.00 83.38 98 THR A N 1
ATOM 774 C CA . THR A 1 98 ? 7.761 12.762 0.424 1.00 83.38 98 THR A CA 1
ATOM 775 C C . THR A 1 98 ? 7.679 12.517 1.932 1.00 83.38 98 THR A C 1
ATOM 777 O O . THR A 1 98 ? 7.842 13.452 2.713 1.00 83.38 98 THR A O 1
ATOM 780 N N . ASN A 1 99 ? 7.430 11.274 2.360 1.00 82.00 99 ASN A N 1
ATOM 781 C CA . ASN A 1 99 ? 7.416 10.882 3.768 1.00 82.00 99 ASN A CA 1
ATOM 782 C C . ASN A 1 99 ? 8.600 9.945 4.083 1.00 82.00 99 ASN A C 1
ATOM 784 O O . ASN A 1 99 ? 8.491 8.734 3.854 1.00 82.00 99 ASN A O 1
ATOM 788 N N . PRO A 1 100 ? 9.698 10.458 4.672 1.00 77.81 100 PRO A N 1
ATOM 789 C CA . PRO A 1 100 ? 10.883 9.660 4.984 1.00 77.81 100 PRO A CA 1
ATOM 790 C C . PRO A 1 100 ? 10.619 8.494 5.943 1.00 77.81 100 PRO A C 1
ATOM 792 O O . PRO A 1 100 ? 11.313 7.483 5.884 1.00 77.81 100 PRO A O 1
ATOM 795 N N . GLN A 1 101 ? 9.594 8.578 6.799 1.00 79.62 101 GLN A N 1
ATOM 796 C CA . GLN A 1 101 ? 9.244 7.478 7.709 1.00 79.62 101 GLN A CA 1
ATOM 797 C C . GLN A 1 101 ? 8.810 6.219 6.946 1.00 79.62 101 GLN A C 1
ATOM 799 O O . GLN A 1 101 ? 8.936 5.101 7.447 1.00 79.62 101 GLN A O 1
ATOM 804 N N . TRP A 1 102 ? 8.320 6.390 5.717 1.00 83.94 102 TRP A N 1
ATOM 805 C CA . TRP A 1 102 ? 7.892 5.284 4.877 1.00 83.94 102 TRP A CA 1
ATOM 806 C C . TRP A 1 102 ? 9.071 4.484 4.326 1.00 83.94 102 TRP A C 1
ATOM 808 O O . TRP A 1 102 ? 8.963 3.269 4.193 1.00 83.94 102 TRP A O 1
ATOM 818 N N . ILE A 1 103 ? 10.220 5.131 4.105 1.00 85.81 103 ILE A N 1
ATOM 819 C CA . ILE A 1 103 ? 11.441 4.502 3.580 1.00 85.81 103 ILE A CA 1
ATOM 820 C C . ILE A 1 103 ? 11.856 3.309 4.446 1.00 85.81 103 ILE A C 1
ATOM 822 O O . ILE A 1 103 ? 12.106 2.221 3.929 1.00 85.81 103 ILE A O 1
ATOM 826 N N . GLU A 1 104 ? 11.874 3.479 5.768 1.00 83.75 104 GLU A N 1
ATOM 827 C CA . GLU A 1 104 ? 12.241 2.403 6.694 1.00 83.75 104 GLU A CA 1
ATOM 828 C C . GLU A 1 104 ? 11.208 1.269 6.706 1.00 83.75 104 GLU A C 1
ATOM 830 O O . GLU A 1 104 ? 11.564 0.095 6.819 1.00 83.75 104 GLU A O 1
ATOM 835 N N . GLY A 1 105 ? 9.926 1.599 6.526 1.00 83.94 105 GLY A N 1
ATOM 836 C CA . GLY A 1 105 ? 8.870 0.611 6.321 1.00 83.94 105 GLY A CA 1
ATOM 837 C C . GLY A 1 105 ? 9.081 -0.196 5.040 1.00 83.94 105 GLY A C 1
ATOM 838 O O . GLY A 1 105 ? 9.017 -1.420 5.074 1.00 83.94 105 GLY A O 1
ATOM 839 N N . LEU A 1 106 ? 9.387 0.465 3.925 1.00 88.94 106 LEU A N 1
ATOM 840 C CA . LEU A 1 106 ? 9.615 -0.175 2.628 1.00 88.94 106 LEU A CA 1
ATOM 841 C C . LEU A 1 106 ? 10.857 -1.082 2.658 1.00 88.94 106 LEU A C 1
ATOM 843 O O . LEU A 1 106 ? 10.796 -2.227 2.211 1.00 88.94 106 LEU A O 1
ATOM 847 N N . LYS A 1 107 ? 11.960 -0.626 3.264 1.00 87.88 107 LYS A N 1
ATOM 848 C CA . LYS A 1 107 ? 13.197 -1.416 3.398 1.00 87.88 107 LYS A CA 1
ATOM 849 C C . LYS A 1 107 ? 12.989 -2.734 4.138 1.00 87.88 107 LYS A C 1
ATOM 851 O O . LYS A 1 107 ? 13.452 -3.774 3.676 1.00 87.88 107 LYS A O 1
ATOM 856 N N . LYS A 1 108 ? 12.244 -2.713 5.250 1.00 83.44 108 LYS A N 1
ATOM 857 C CA . LYS A 1 108 ? 11.939 -3.919 6.045 1.00 83.44 108 LYS A CA 1
ATOM 858 C C . LYS A 1 108 ? 11.248 -5.021 5.244 1.00 83.44 108 LYS A C 1
ATOM 860 O O . LYS A 1 108 ? 11.348 -6.183 5.615 1.00 83.44 108 LYS A O 1
ATOM 865 N N . HIS A 1 109 ? 10.564 -4.657 4.166 1.00 81.69 109 HIS A N 1
ATOM 866 C CA . HIS A 1 109 ? 9.767 -5.572 3.364 1.00 81.69 109 HIS A CA 1
ATOM 867 C C . HIS A 1 109 ? 10.442 -6.012 2.059 1.00 81.69 109 HIS A C 1
ATOM 869 O O . HIS A 1 109 ? 9.877 -6.837 1.348 1.00 81.69 109 HIS A O 1
ATOM 875 N N . GLY A 1 110 ? 11.644 -5.516 1.749 1.00 86.56 110 GLY A N 1
ATOM 876 C CA . GLY A 1 110 ? 12.362 -5.843 0.509 1.00 86.56 110 GLY A CA 1
ATOM 877 C C . GLY A 1 110 ? 12.708 -4.634 -0.363 1.00 86.56 110 GLY A C 1
ATOM 878 O O . GLY A 1 110 ? 13.216 -4.808 -1.466 1.00 86.56 110 GLY A O 1
ATOM 879 N N . GLY A 1 111 ? 12.453 -3.412 0.110 1.00 93.00 111 GLY A N 1
ATOM 880 C CA . GLY A 1 111 ? 12.903 -2.194 -0.557 1.00 93.00 111 GLY A CA 1
ATOM 881 C C . GLY A 1 111 ? 14.418 -1.985 -0.448 1.00 93.00 111 GLY A C 1
ATOM 882 O O . GLY A 1 111 ? 15.005 -2.119 0.626 1.00 93.00 111 GLY A O 1
ATOM 883 N N . VAL A 1 112 ? 15.052 -1.592 -1.547 1.00 94.12 112 VAL A N 1
ATOM 884 C CA . VAL A 1 112 ? 16.465 -1.210 -1.625 1.00 94.12 112 VAL A CA 1
ATOM 885 C C . VAL A 1 112 ? 16.545 0.249 -2.055 1.00 94.12 112 VAL A C 1
ATOM 887 O O . VAL A 1 112 ? 16.059 0.618 -3.119 1.00 94.12 112 VAL A O 1
ATOM 890 N N . LEU A 1 113 ? 17.152 1.094 -1.224 1.00 91.94 113 LEU A N 1
ATOM 891 C CA . LEU A 1 113 ? 17.327 2.511 -1.538 1.00 91.94 113 LEU A CA 1
ATOM 892 C C . LEU A 1 113 ? 18.359 2.667 -2.666 1.00 91.94 113 LEU A C 1
ATOM 894 O O . LEU A 1 113 ? 19.502 2.241 -2.506 1.00 91.94 113 LEU A O 1
ATOM 898 N N . THR A 1 114 ? 17.962 3.271 -3.786 1.00 89.69 114 THR A N 1
ATOM 899 C CA . THR A 1 114 ? 18.838 3.491 -4.953 1.00 89.69 114 THR A CA 1
ATOM 900 C C . THR A 1 114 ? 19.280 4.947 -5.094 1.00 89.69 114 THR A C 1
ATOM 902 O O . THR A 1 114 ? 20.349 5.212 -5.637 1.00 89.69 114 THR A O 1
ATOM 905 N N . SER A 1 115 ? 18.481 5.891 -4.594 1.00 84.19 115 SER A N 1
ATOM 906 C CA . SER A 1 115 ? 18.818 7.315 -4.441 1.00 84.19 115 SER A CA 1
ATOM 907 C C . SER A 1 115 ? 17.998 7.922 -3.293 1.00 84.19 115 SER A C 1
ATOM 909 O O . SER A 1 115 ? 17.209 7.201 -2.687 1.00 84.19 115 SER A O 1
ATOM 911 N N . GLU A 1 116 ? 18.185 9.211 -2.969 1.00 72.12 116 GLU A N 1
ATOM 912 C CA . GLU A 1 116 ? 17.555 9.861 -1.797 1.00 72.12 116 GLU A CA 1
ATOM 913 C C . GLU A 1 116 ? 16.035 9.627 -1.704 1.00 72.12 116 GLU A C 1
ATOM 915 O O . GLU A 1 116 ? 15.556 9.273 -0.630 1.00 72.12 116 GLU A O 1
ATOM 920 N N . ASP A 1 117 ? 15.316 9.675 -2.832 1.00 79.06 117 ASP A N 1
ATOM 921 C CA . ASP A 1 117 ? 13.850 9.542 -2.876 1.00 79.06 117 ASP A CA 1
ATOM 922 C C . ASP A 1 117 ? 13.366 8.412 -3.804 1.00 79.06 117 ASP A C 1
ATOM 924 O O . ASP A 1 117 ? 12.250 8.461 -4.336 1.00 79.06 117 ASP A O 1
ATOM 928 N N . CYS A 1 118 ? 14.214 7.406 -4.047 1.00 89.75 118 CYS A N 1
ATOM 929 C CA . CYS A 1 118 ? 13.894 6.270 -4.911 1.00 89.75 118 CYS A CA 1
ATOM 930 C C . CYS A 1 118 ? 14.246 4.940 -4.247 1.00 89.75 118 CYS A C 1
ATOM 932 O O . CYS A 1 118 ? 15.384 4.710 -3.825 1.00 89.75 118 CYS A O 1
ATOM 934 N N . ILE A 1 119 ? 13.261 4.047 -4.197 1.00 94.62 119 ILE A N 1
ATOM 935 C CA . ILE A 1 119 ? 13.404 2.690 -3.681 1.00 94.62 119 ILE A CA 1
ATOM 936 C C . ILE A 1 119 ? 13.083 1.703 -4.793 1.00 94.62 119 ILE A C 1
ATOM 938 O O . ILE A 1 119 ? 11.977 1.698 -5.327 1.00 94.62 119 ILE A O 1
ATOM 942 N N . TYR A 1 120 ? 14.040 0.833 -5.091 1.00 96.38 120 TYR A N 1
ATOM 943 C CA . TYR A 1 120 ? 13.816 -0.381 -5.863 1.00 96.38 120 TYR A CA 1
ATOM 944 C C . TYR A 1 120 ? 13.122 -1.429 -4.991 1.00 96.38 120 TYR A C 1
ATOM 946 O O . TYR A 1 120 ? 13.513 -1.639 -3.842 1.00 96.38 120 TYR A O 1
ATOM 954 N N . ILE A 1 121 ? 12.110 -2.102 -5.523 1.00 96.19 121 ILE A N 1
ATOM 955 C CA . ILE A 1 121 ? 11.415 -3.193 -4.844 1.00 96.19 121 ILE A CA 1
ATOM 956 C C . ILE A 1 121 ? 11.960 -4.517 -5.369 1.00 96.19 121 ILE A C 1
ATOM 958 O O . ILE A 1 121 ? 11.741 -4.878 -6.522 1.00 96.19 121 ILE A O 1
ATOM 962 N N . ASP A 1 122 ? 12.648 -5.264 -4.504 1.00 93.19 122 ASP A N 1
ATOM 963 C CA . ASP A 1 122 ? 13.002 -6.652 -4.786 1.00 93.19 122 ASP A CA 1
ATOM 964 C C . ASP A 1 122 ? 11.715 -7.488 -4.784 1.00 93.19 122 ASP A C 1
ATOM 966 O O . ASP A 1 122 ? 11.189 -7.844 -3.727 1.00 93.19 122 ASP A O 1
ATOM 970 N N . ASN A 1 123 ? 11.175 -7.739 -5.979 1.00 89.56 123 ASN A N 1
ATOM 971 C CA . ASN A 1 123 ? 9.877 -8.386 -6.153 1.00 89.56 123 ASN A CA 1
ATOM 972 C C . ASN A 1 123 ? 9.811 -9.762 -5.473 1.00 89.56 123 ASN A C 1
ATOM 974 O O . ASN A 1 123 ? 8.764 -10.123 -4.937 1.00 89.56 123 ASN A O 1
ATOM 978 N N . ASP A 1 124 ? 10.908 -10.524 -5.469 1.00 88.00 124 ASP A N 1
ATOM 979 C CA . ASP A 1 124 ? 10.952 -11.847 -4.843 1.00 88.00 124 ASP A CA 1
ATOM 980 C C . ASP A 1 124 ? 10.844 -11.727 -3.327 1.00 88.00 124 ASP A C 1
ATOM 982 O O . ASP A 1 124 ? 9.920 -12.283 -2.727 1.00 88.00 124 ASP A O 1
ATOM 986 N N . LYS A 1 125 ? 11.713 -10.915 -2.715 1.00 88.44 125 LYS A N 1
ATOM 987 C CA . LYS A 1 125 ? 11.674 -10.691 -1.264 1.00 88.44 125 LYS A CA 1
ATOM 988 C C . LYS A 1 125 ? 10.358 -10.072 -0.813 1.00 88.44 125 LYS A C 1
ATOM 990 O O . LYS A 1 125 ? 9.846 -10.421 0.249 1.00 88.44 125 LYS A O 1
ATOM 995 N N . TRP A 1 126 ? 9.800 -9.154 -1.602 1.00 89.94 126 TRP A N 1
ATOM 996 C CA . TRP A 1 126 ? 8.542 -8.503 -1.254 1.00 89.94 126 TRP A CA 1
ATOM 997 C C . TRP A 1 126 ? 7.390 -9.498 -1.173 1.00 89.94 126 TRP A C 1
ATOM 999 O O . TRP A 1 126 ? 6.594 -9.439 -0.233 1.00 89.94 126 TRP A O 1
ATOM 1009 N N . LEU A 1 127 ? 7.309 -10.409 -2.148 1.00 85.38 127 LEU A N 1
ATOM 1010 C CA . LEU A 1 127 ? 6.276 -11.438 -2.214 1.00 85.38 127 LEU A CA 1
ATOM 1011 C C . LEU A 1 127 ? 6.482 -12.532 -1.156 1.00 85.38 127 LEU A C 1
ATOM 1013 O O . LEU A 1 127 ? 5.497 -13.004 -0.599 1.00 85.38 127 LEU A O 1
ATOM 1017 N N . GLU A 1 128 ? 7.724 -12.900 -0.828 1.00 85.31 128 GLU A N 1
ATOM 1018 C CA . GLU A 1 128 ? 8.024 -13.836 0.270 1.00 85.31 128 GLU A CA 1
ATOM 1019 C C . GLU A 1 128 ? 7.598 -13.287 1.638 1.00 85.31 128 GLU A C 1
ATOM 1021 O O . GLU A 1 128 ? 7.058 -14.017 2.470 1.00 85.31 128 GLU A O 1
ATOM 1026 N N . ASN A 1 129 ? 7.796 -11.986 1.863 1.00 80.12 129 ASN A N 1
ATOM 1027 C CA . ASN A 1 129 ? 7.454 -11.329 3.124 1.00 80.12 129 ASN A CA 1
ATOM 1028 C C . ASN A 1 129 ? 5.954 -11.026 3.277 1.00 80.12 129 ASN A C 1
ATOM 1030 O O . ASN A 1 129 ? 5.523 -10.620 4.360 1.00 80.12 129 ASN A O 1
ATOM 1034 N N . HIS A 1 130 ? 5.149 -11.209 2.224 1.00 72.19 130 HIS A N 1
ATOM 1035 C CA . HIS A 1 130 ? 3.739 -10.831 2.225 1.00 72.19 130 HIS A CA 1
ATOM 1036 C C . HIS A 1 130 ? 2.810 -11.942 1.765 1.00 72.19 130 HIS A C 1
ATOM 1038 O O . HIS A 1 130 ? 2.636 -12.201 0.575 1.00 72.19 130 HIS A O 1
ATOM 1044 N N . ASN A 1 131 ? 2.077 -12.485 2.734 1.00 63.22 131 ASN A N 1
ATOM 1045 C CA . ASN A 1 131 ? 0.863 -13.231 2.449 1.00 63.22 131 ASN A CA 1
ATOM 1046 C C . ASN A 1 131 ? -0.249 -12.272 2.012 1.00 63.22 131 ASN A C 1
ATOM 1048 O O . ASN A 1 131 ? -0.414 -11.194 2.584 1.00 63.22 131 ASN A O 1
ATOM 1052 N N . GLU A 1 132 ? -1.022 -12.695 1.014 1.00 63.06 132 GLU A N 1
ATOM 1053 C CA . GLU A 1 132 ? -2.207 -11.982 0.542 1.00 63.06 132 GLU A CA 1
ATOM 1054 C C . GLU A 1 132 ? -3.165 -11.703 1.707 1.00 63.06 132 GLU A C 1
ATOM 1056 O O . GLU A 1 132 ? -3.602 -12.623 2.405 1.00 63.06 132 GLU A O 1
ATOM 1061 N N . LYS A 1 133 ? -3.483 -10.423 1.924 1.00 64.00 133 LYS A N 1
ATOM 1062 C CA . LYS A 1 133 ? -4.479 -10.000 2.909 1.00 64.00 133 LYS A CA 1
ATOM 1063 C C . LYS A 1 133 ? -5.748 -9.575 2.192 1.00 64.00 133 LYS A C 1
ATOM 1065 O O . LYS A 1 133 ? -5.717 -8.724 1.310 1.00 64.00 133 LYS A O 1
ATOM 1070 N N . LYS A 1 134 ? -6.876 -10.144 2.612 1.00 62.09 134 LYS A N 1
ATOM 1071 C CA . LYS A 1 134 ? -8.193 -9.674 2.186 1.00 62.09 134 LYS A CA 1
ATOM 1072 C C . LYS A 1 134 ? -8.612 -8.508 3.066 1.00 62.09 134 LYS A C 1
ATOM 1074 O O . LYS A 1 134 ? -8.549 -8.607 4.288 1.00 62.09 134 LYS A O 1
ATOM 1079 N N . PHE A 1 135 ? -9.043 -7.426 2.434 1.00 65.94 135 PHE A N 1
ATOM 1080 C CA . PHE A 1 135 ? -9.583 -6.254 3.103 1.00 65.94 135 PHE A CA 1
ATOM 1081 C C . PHE A 1 135 ? -11.059 -6.140 2.758 1.00 65.94 135 PHE A C 1
ATOM 1083 O O . PHE A 1 135 ? -11.397 -6.003 1.589 1.00 65.94 135 PHE A O 1
ATOM 1090 N N . ASN A 1 136 ? -11.923 -6.167 3.768 1.00 64.62 136 ASN A N 1
ATOM 1091 C CA . ASN A 1 136 ? -13.346 -5.908 3.587 1.00 64.62 136 ASN A CA 1
ATOM 1092 C C . ASN A 1 136 ? -13.647 -4.540 4.190 1.00 64.62 136 ASN A C 1
ATOM 1094 O O . ASN A 1 136 ? -13.579 -4.400 5.410 1.00 64.62 136 ASN A O 1
ATOM 1098 N N . PHE A 1 137 ? -13.968 -3.531 3.380 1.00 62.84 137 PHE A N 1
ATOM 1099 C CA . PHE A 1 137 ? -14.511 -2.275 3.902 1.00 62.84 137 PHE A CA 1
ATOM 1100 C C . PHE A 1 137 ? -16.032 -2.280 3.806 1.00 62.84 137 PHE A C 1
ATOM 1102 O O . PHE A 1 137 ? -16.627 -2.797 2.863 1.00 62.84 137 PHE A O 1
ATOM 1109 N N . VAL A 1 138 ? -16.666 -1.655 4.787 1.00 63.22 138 VAL A N 1
ATOM 1110 C CA . VAL A 1 138 ? -18.106 -1.422 4.825 1.00 63.22 138 VAL A CA 1
ATOM 1111 C C . VAL A 1 138 ? -18.365 0.075 4.936 1.00 63.22 138 VAL A C 1
ATOM 1113 O O . VAL A 1 138 ? -17.582 0.812 5.539 1.00 63.22 138 VAL A O 1
ATOM 1116 N N . ARG A 1 139 ? -19.471 0.541 4.347 1.00 58.06 139 ARG A N 1
ATOM 1117 C CA . ARG A 1 139 ? -19.923 1.924 4.534 1.00 58.06 139 ARG A CA 1
ATOM 1118 C C . ARG A 1 139 ? -20.661 2.046 5.866 1.00 58.06 139 ARG A C 1
ATOM 1120 O O . ARG A 1 139 ? -21.677 1.383 6.069 1.00 58.06 139 ARG A O 1
ATOM 1127 N N . VAL A 1 140 ? -20.176 2.920 6.741 1.00 57.34 140 VAL A N 1
ATOM 1128 C CA . VAL A 1 140 ? -20.824 3.311 8.000 1.00 57.34 140 VAL A CA 1
ATOM 1129 C C . VAL A 1 140 ? -20.966 4.826 7.985 1.00 57.34 140 VAL A C 1
ATOM 1131 O O . VAL A 1 140 ? -19.979 5.529 7.813 1.00 57.34 140 VAL A O 1
ATOM 1134 N N . ASP A 1 141 ? -22.197 5.330 8.086 1.00 62.25 141 ASP A N 1
ATOM 1135 C CA . ASP A 1 141 ? -22.501 6.772 8.096 1.00 62.25 141 ASP A CA 1
ATOM 1136 C C . ASP A 1 141 ? -21.909 7.569 6.909 1.00 62.25 141 ASP A C 1
ATOM 1138 O O . ASP A 1 141 ? -21.636 8.763 7.000 1.00 62.25 141 ASP A O 1
ATOM 1142 N N . GLY A 1 142 ? -21.734 6.906 5.759 1.00 55.47 142 GLY A N 1
ATOM 1143 C CA . GLY A 1 142 ? -21.154 7.497 4.546 1.00 55.47 142 GLY A CA 1
ATOM 1144 C C . GLY A 1 142 ? -19.623 7.451 4.474 1.00 55.47 142 GLY A C 1
ATOM 1145 O O . GLY A 1 142 ? -19.057 7.869 3.464 1.00 55.47 142 GLY A O 1
ATOM 1146 N N . GLU A 1 143 ? -18.955 6.900 5.487 1.00 56.16 143 GLU A N 1
ATOM 1147 C CA . GLU A 1 143 ? -17.508 6.689 5.523 1.00 56.16 143 GLU A CA 1
ATOM 1148 C C . GLU A 1 143 ? -17.161 5.214 5.303 1.00 56.16 143 GLU A C 1
ATOM 1150 O O . GLU A 1 143 ? -17.915 4.313 5.674 1.00 56.16 143 GLU A O 1
ATOM 1155 N N . PHE A 1 144 ? -16.016 4.955 4.671 1.00 58.28 144 PHE A N 1
ATOM 1156 C CA . PHE A 1 144 ? -15.498 3.599 4.521 1.00 58.28 144 PHE A CA 1
ATOM 1157 C C . PHE A 1 144 ? -14.674 3.224 5.750 1.00 58.28 144 PHE A C 1
ATOM 1159 O O . PHE A 1 144 ? -13.673 3.872 6.055 1.00 58.28 144 PHE A O 1
ATOM 1166 N N . VAL A 1 145 ? -15.085 2.150 6.417 1.00 62.78 145 VAL A N 1
ATOM 1167 C CA . VAL A 1 145 ? -14.445 1.609 7.622 1.00 62.78 145 VAL A CA 1
ATOM 1168 C C . VAL A 1 145 ? -14.128 0.136 7.376 1.00 62.78 145 VAL A C 1
ATOM 1170 O O . VAL A 1 145 ? -14.884 -0.538 6.676 1.00 62.78 145 VAL A O 1
ATOM 1173 N N . LEU A 1 146 ? -13.029 -0.390 7.924 1.00 67.25 146 LEU A N 1
ATOM 1174 C CA . LEU A 1 146 ? -12.763 -1.829 7.822 1.00 67.25 146 LEU A CA 1
ATOM 1175 C C . LEU A 1 146 ? -13.861 -2.610 8.551 1.00 67.25 146 LEU A C 1
ATOM 1177 O O . LEU A 1 146 ? -14.233 -2.269 9.672 1.00 67.25 146 LEU A O 1
ATOM 1181 N N . GLN A 1 147 ? -14.350 -3.691 7.949 1.00 69.31 147 GLN A N 1
ATOM 1182 C CA . GLN A 1 147 ? -15.323 -4.585 8.570 1.00 69.31 147 GLN A CA 1
ATOM 1183 C C . GLN A 1 147 ? -14.808 -5.098 9.919 1.00 69.31 147 GLN A C 1
ATOM 1185 O O . GLN A 1 147 ? -15.548 -5.047 10.897 1.00 69.31 147 GLN A O 1
ATOM 1190 N N . ASP A 1 148 ? -13.532 -5.482 9.997 1.00 67.12 148 ASP A N 1
ATOM 1191 C CA . ASP A 1 148 ? -12.882 -5.910 11.240 1.00 67.12 148 ASP A CA 1
ATOM 1192 C C . ASP A 1 148 ? -12.936 -4.824 12.325 1.00 67.12 148 ASP A C 1
ATOM 1194 O O . ASP A 1 148 ? -13.101 -5.125 13.503 1.00 67.12 148 ASP A O 1
ATOM 1198 N N . GLU A 1 149 ? -12.841 -3.543 11.957 1.00 68.19 149 GLU A N 1
ATOM 1199 C CA . GLU A 1 149 ? -13.010 -2.445 12.913 1.00 68.19 149 GLU A CA 1
ATOM 1200 C C . GLU A 1 149 ? -14.462 -2.292 13.341 1.00 68.19 149 GLU A C 1
ATOM 1202 O O . GLU A 1 149 ? -14.725 -2.065 14.517 1.00 68.19 149 GLU A O 1
ATOM 1207 N N . VAL A 1 150 ? -15.420 -2.447 12.426 1.00 70.25 150 VAL A N 1
ATOM 1208 C CA . VAL A 1 150 ? -16.847 -2.431 12.774 1.00 70.25 150 VAL A CA 1
ATOM 1209 C C . VAL A 1 150 ? -17.184 -3.572 13.730 1.00 70.25 150 VAL A C 1
ATOM 1211 O O . VAL A 1 150 ? -17.936 -3.371 14.684 1.00 70.25 150 VAL A O 1
ATOM 1214 N N . GLU A 1 151 ? -16.619 -4.756 13.514 1.00 74.44 151 GLU A N 1
ATOM 1215 C CA . GLU A 1 151 ? -16.762 -5.902 14.410 1.00 74.44 151 GLU A CA 1
ATOM 1216 C C . GLU A 1 151 ? -16.097 -5.640 15.763 1.00 74.44 151 GLU A C 1
ATOM 1218 O O . GLU A 1 151 ? -16.752 -5.821 16.791 1.00 74.44 151 GLU A O 1
ATOM 1223 N N . LYS A 1 152 ? -14.881 -5.079 15.785 1.00 73.06 152 LYS A N 1
ATOM 1224 C CA . LYS A 1 152 ? -14.227 -4.621 17.021 1.00 73.06 152 LYS A CA 1
ATOM 1225 C C . LYS A 1 152 ? -15.057 -3.575 17.761 1.00 73.06 152 LYS A C 1
ATOM 1227 O O . LYS A 1 152 ? -15.202 -3.669 18.971 1.00 73.06 152 LYS A O 1
ATOM 1232 N N . TYR A 1 153 ? -15.663 -2.606 17.076 1.00 72.38 153 TYR A N 1
ATOM 1233 C CA . TYR A 1 153 ? -16.525 -1.602 17.708 1.00 72.38 153 TYR A CA 1
ATOM 1234 C C . TYR A 1 153 ? -17.834 -2.197 18.240 1.00 72.38 153 TYR A C 1
ATOM 1236 O O . TYR A 1 153 ? -18.304 -1.780 19.299 1.00 72.38 153 TYR A O 1
ATOM 1244 N N . LYS A 1 154 ? -18.428 -3.175 17.545 1.00 77.38 154 LYS A N 1
ATOM 1245 C CA . LYS A 1 154 ? -19.573 -3.940 18.069 1.00 77.38 154 LYS A CA 1
ATOM 1246 C C . LYS A 1 154 ? -19.181 -4.718 19.319 1.00 77.38 154 LYS A C 1
ATOM 1248 O O . LYS A 1 154 ? -19.935 -4.735 20.284 1.00 77.38 154 LYS A O 1
ATOM 1253 N N . GLU A 1 155 ? -18.003 -5.329 19.309 1.00 73.38 155 GLU A N 1
ATOM 1254 C CA . GLU A 1 155 ? -17.464 -6.040 20.460 1.00 73.38 155 GLU A CA 1
ATOM 1255 C C . GLU A 1 155 ? -17.197 -5.090 21.632 1.00 73.38 155 GLU A C 1
ATOM 1257 O O . GLU A 1 155 ? -17.632 -5.367 22.747 1.00 73.38 155 GLU A O 1
ATOM 1262 N N . LEU A 1 156 ? -16.597 -3.925 21.375 1.00 72.69 156 LEU A N 1
ATOM 1263 C CA . LEU A 1 156 ? -16.398 -2.874 22.370 1.00 72.69 156 LEU A CA 1
ATOM 1264 C C . LEU A 1 156 ? -17.706 -2.422 23.009 1.00 72.69 156 LEU A C 1
ATOM 1266 O O . LEU A 1 156 ? -17.736 -2.239 24.218 1.00 72.69 156 LEU A O 1
ATOM 1270 N N . LYS A 1 157 ? -18.797 -2.288 22.245 1.00 75.44 157 LYS A N 1
ATOM 1271 C CA . LYS A 1 157 ? -20.120 -1.943 22.803 1.00 75.44 157 LYS A CA 1
ATOM 1272 C C . LYS A 1 157 ? -20.632 -2.952 23.828 1.00 75.44 157 LYS A C 1
ATOM 1274 O O . LYS A 1 157 ? -21.432 -2.582 24.678 1.00 75.44 157 LYS A O 1
ATOM 1279 N N . ASN A 1 158 ? -20.167 -4.199 23.776 1.00 74.94 158 ASN A N 1
ATOM 1280 C CA . ASN A 1 158 ? -20.549 -5.218 24.751 1.00 74.94 158 ASN A CA 1
ATOM 1281 C C . ASN A 1 158 ? -19.729 -5.141 26.050 1.00 74.94 158 ASN A C 1
ATOM 1283 O O . ASN A 1 158 ? -20.127 -5.744 27.042 1.00 74.94 158 ASN A O 1
ATOM 1287 N N . VAL A 1 159 ? -18.589 -4.437 26.055 1.00 72.19 159 VAL A N 1
ATOM 1288 C CA . VAL A 1 159 ? -17.647 -4.399 27.194 1.00 72.19 159 VAL A CA 1
ATOM 1289 C C . VAL A 1 159 ? -17.322 -2.988 27.696 1.00 72.19 159 VAL A C 1
ATOM 1291 O O . VAL A 1 159 ? -16.757 -2.830 28.775 1.00 72.19 159 VAL A O 1
ATOM 1294 N N . CYS A 1 160 ? -17.664 -1.948 26.942 1.00 68.00 160 CYS A N 1
ATOM 1295 C CA . CYS A 1 160 ? -17.381 -0.547 27.236 1.00 68.00 160 CYS A CA 1
ATOM 1296 C C . CYS A 1 160 ? -18.654 0.295 27.124 1.00 68.00 160 CYS A C 1
ATOM 1298 O O . CYS A 1 160 ? -19.521 0.032 26.295 1.00 68.00 160 CYS A O 1
ATOM 1300 N N . SER A 1 161 ? -18.741 1.355 27.931 1.00 66.62 161 SER A N 1
ATOM 1301 C CA . SER A 1 161 ? -19.811 2.348 27.790 1.00 66.62 161 SER A CA 1
ATOM 1302 C C . SER A 1 161 ? -19.655 3.160 26.500 1.00 66.62 161 SER A C 1
ATOM 1304 O O . SER A 1 161 ? -18.538 3.357 26.013 1.00 66.62 161 SER A O 1
ATOM 1306 N N . ASP A 1 162 ? -20.761 3.713 25.993 1.00 68.88 162 ASP A N 1
ATOM 1307 C CA . ASP A 1 162 ? -20.754 4.556 24.787 1.00 68.88 162 ASP A CA 1
ATOM 1308 C C . ASP A 1 162 ? -19.750 5.719 24.885 1.00 68.88 162 ASP A C 1
ATOM 1310 O O . ASP A 1 162 ? -19.076 6.033 23.908 1.00 68.88 162 ASP A O 1
ATOM 1314 N N . LYS A 1 163 ? -19.551 6.290 26.083 1.00 61.53 163 LYS A N 1
ATOM 1315 C CA . LYS A 1 163 ? -18.575 7.369 26.326 1.00 61.53 163 LYS A CA 1
ATOM 1316 C C . LYS A 1 163 ? -17.127 6.957 26.041 1.00 61.53 163 LYS A C 1
ATOM 1318 O O . LYS A 1 163 ? -16.352 7.761 25.534 1.00 61.53 163 LYS A O 1
ATOM 1323 N N . VAL A 1 164 ? -16.745 5.724 26.379 1.00 67.25 164 VAL A N 1
ATOM 1324 C CA . VAL A 1 164 ? -15.388 5.204 26.118 1.00 67.25 164 VAL A CA 1
ATOM 1325 C C . VAL A 1 164 ? -15.183 4.994 24.619 1.00 67.25 164 VAL A C 1
ATOM 1327 O O . VAL A 1 164 ? -14.128 5.308 24.078 1.00 67.25 164 VAL A O 1
ATOM 1330 N N . ILE A 1 165 ? -16.220 4.529 23.928 1.00 69.31 165 ILE A N 1
ATOM 1331 C CA . ILE A 1 165 ? -16.184 4.312 22.480 1.00 69.31 165 ILE A CA 1
ATOM 1332 C C . ILE A 1 165 ? -16.117 5.646 21.733 1.00 69.31 165 ILE A C 1
ATOM 1334 O O . ILE A 1 165 ? -15.350 5.775 20.781 1.00 69.31 165 ILE A O 1
ATOM 1338 N N . GLU A 1 166 ? -16.876 6.651 22.173 1.00 67.56 166 GLU A N 1
ATOM 1339 C CA . GLU A 1 166 ? -16.779 8.016 21.648 1.00 67.56 166 GLU A CA 1
ATOM 1340 C C . GLU A 1 166 ? -15.376 8.606 21.835 1.00 67.56 166 GLU A C 1
ATOM 1342 O O . GLU A 1 166 ? -14.870 9.260 20.923 1.00 67.56 166 GLU A O 1
ATOM 1347 N N . LEU A 1 167 ? -14.722 8.340 22.971 1.00 65.25 167 LEU A N 1
ATOM 1348 C CA . LEU A 1 167 ? -13.332 8.744 23.204 1.00 65.25 167 LEU A CA 1
ATOM 1349 C C . LEU A 1 167 ? -12.372 8.077 22.213 1.00 65.25 167 LEU A C 1
ATOM 1351 O O . LEU A 1 167 ? -11.607 8.786 21.565 1.00 65.25 167 LEU A O 1
ATOM 1355 N N . PHE A 1 168 ? -12.452 6.755 22.026 1.00 70.50 168 PHE A N 1
ATOM 1356 C CA . PHE A 1 168 ? -11.601 6.048 21.059 1.00 70.50 168 PHE A CA 1
ATOM 1357 C C . PHE A 1 168 ? -11.790 6.552 19.628 1.00 70.50 168 PHE A C 1
ATOM 1359 O O . PHE A 1 168 ? -10.805 6.788 18.931 1.00 70.50 168 PHE A O 1
ATOM 1366 N N . LYS A 1 169 ? -13.038 6.799 19.214 1.00 68.56 169 LYS A N 1
ATOM 1367 C CA . LYS A 1 169 ? -13.336 7.395 17.906 1.00 68.56 169 LYS A CA 1
ATOM 1368 C C . LYS A 1 169 ? -12.748 8.795 17.770 1.00 68.56 169 LYS A C 1
ATOM 1370 O O . LYS A 1 169 ? -12.141 9.111 16.756 1.00 68.56 169 LYS A O 1
ATOM 1375 N N . ARG A 1 170 ? -12.913 9.640 18.793 1.00 64.75 170 ARG A N 1
ATOM 1376 C CA . ARG A 1 170 ? -12.385 11.012 18.793 1.00 64.75 170 ARG A CA 1
ATOM 1377 C C . ARG A 1 170 ? -10.859 11.046 18.721 1.00 64.75 170 ARG A C 1
ATOM 1379 O O . ARG A 1 170 ? -10.303 12.016 18.213 1.00 64.75 170 ARG A O 1
ATOM 1386 N N . TRP A 1 171 ? -10.198 10.026 19.252 1.00 64.25 171 TRP A N 1
ATOM 1387 C CA . TRP A 1 171 ? -8.747 9.894 19.216 1.00 64.25 171 TRP A CA 1
ATOM 1388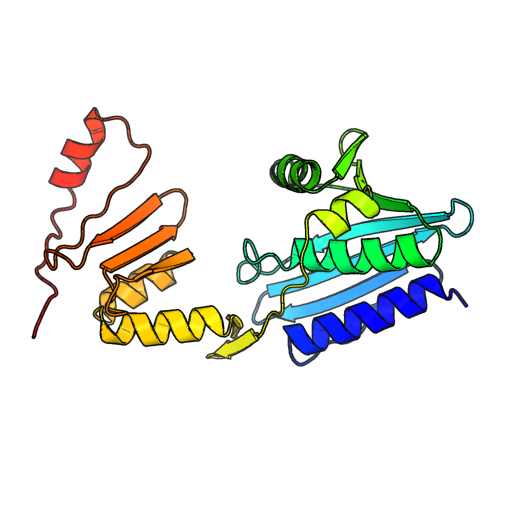 C C . TRP A 1 171 ? -8.211 9.253 17.936 1.00 64.25 171 TRP A C 1
ATOM 1390 O O . TRP A 1 171 ? -6.996 9.210 17.784 1.00 64.25 171 TRP A O 1
ATOM 1400 N N . ASP A 1 172 ? -9.081 8.788 17.033 1.00 62.28 172 ASP A N 1
ATOM 1401 C CA . ASP A 1 172 ? -8.690 7.965 15.882 1.00 62.28 172 ASP A CA 1
ATOM 1402 C C . ASP A 1 172 ? -7.846 6.751 16.319 1.00 62.28 172 ASP A C 1
ATOM 1404 O O . ASP A 1 172 ? -6.799 6.436 15.755 1.00 62.28 172 ASP A O 1
ATOM 1408 N N . ALA A 1 173 ? -8.261 6.113 17.421 1.00 64.31 173 ALA A N 1
ATOM 1409 C CA . ALA A 1 173 ? -7.460 5.083 18.060 1.00 64.31 173 ALA A CA 1
ATOM 1410 C C . ALA A 1 173 ? -7.491 3.761 17.283 1.00 64.31 173 ALA A C 1
ATOM 1412 O O . ALA A 1 173 ? -8.558 3.251 16.935 1.00 64.31 173 ALA A O 1
ATOM 1413 N N . VAL A 1 174 ? -6.321 3.152 17.093 1.00 66.94 174 VAL A N 1
ATOM 1414 C CA . VAL A 1 174 ? -6.188 1.780 16.594 1.00 66.94 174 VAL A CA 1
ATOM 1415 C C . VAL A 1 174 ? -6.448 0.821 17.745 1.00 66.94 174 VAL A C 1
ATOM 1417 O O . VAL A 1 174 ? -5.746 0.851 18.750 1.00 66.94 174 VAL A O 1
ATOM 1420 N N . ILE A 1 175 ? -7.458 -0.036 17.601 1.00 72.81 175 ILE A N 1
ATOM 1421 C CA . ILE A 1 175 ? -7.944 -0.886 18.691 1.00 72.81 175 ILE A CA 1
ATOM 1422 C C . ILE A 1 175 ? -7.498 -2.333 18.479 1.00 72.81 175 ILE A C 1
ATOM 1424 O O . ILE A 1 175 ? -7.802 -2.952 17.451 1.00 72.81 175 ILE A O 1
ATOM 1428 N N . ASP A 1 176 ? -6.835 -2.896 19.482 1.00 75.38 176 ASP A N 1
ATOM 1429 C CA . ASP A 1 176 ? -6.530 -4.316 19.603 1.00 75.38 176 ASP A CA 1
ATOM 1430 C C . ASP A 1 176 ? -7.242 -4.915 20.823 1.00 75.38 176 ASP A C 1
ATOM 1432 O O . ASP A 1 176 ? -7.268 -4.320 21.902 1.00 75.38 176 ASP A O 1
ATOM 1436 N N . ILE A 1 177 ? -7.850 -6.089 20.648 1.00 77.62 177 ILE A N 1
ATOM 1437 C CA . ILE A 1 177 ? -8.623 -6.768 21.693 1.00 77.62 177 ILE A CA 1
ATOM 1438 C C . ILE A 1 177 ? -7.970 -8.120 21.956 1.00 77.62 177 ILE A C 1
ATOM 1440 O O . ILE A 1 177 ? -8.015 -9.025 21.124 1.00 77.62 177 ILE A O 1
ATOM 1444 N N . LYS A 1 178 ? -7.379 -8.272 23.141 1.00 78.06 178 LYS A N 1
ATOM 1445 C CA . LYS A 1 178 ? -6.764 -9.522 23.588 1.00 78.06 178 LYS A CA 1
ATOM 1446 C C . LYS A 1 178 ? -7.748 -10.327 24.415 1.00 78.06 178 LYS A C 1
ATOM 1448 O O . LYS A 1 178 ? -8.371 -9.813 25.349 1.00 78.06 178 LYS A O 1
ATOM 1453 N N . ARG A 1 179 ? -7.847 -11.612 24.084 1.00 76.19 179 ARG A N 1
ATOM 1454 C CA . ARG A 1 179 ? -8.760 -12.564 24.718 1.00 76.19 179 ARG A CA 1
ATOM 1455 C C . ARG A 1 179 ? -8.010 -13.587 25.563 1.00 76.19 179 ARG A C 1
ATOM 1457 O O . ARG A 1 179 ? -6.856 -13.898 25.280 1.00 76.19 179 ARG A O 1
ATOM 1464 N N . GLY A 1 180 ? -8.673 -14.077 26.605 1.00 77.88 180 GLY A N 1
ATOM 1465 C CA . GLY A 1 180 ? -8.210 -15.209 27.408 1.00 77.88 180 GLY A CA 1
ATOM 1466 C C . GLY A 1 180 ? -8.650 -16.556 26.829 1.00 77.88 180 GLY A C 1
ATOM 1467 O O . GLY A 1 180 ? -9.386 -16.612 25.844 1.00 77.88 180 GLY A O 1
ATOM 1468 N N . ASP A 1 181 ? -8.258 -17.640 27.499 1.00 78.50 181 ASP A N 1
ATOM 1469 C CA . ASP A 1 181 ? -8.482 -19.026 27.050 1.00 78.50 181 ASP A CA 1
ATOM 1470 C C . ASP A 1 181 ? -9.967 -19.397 26.871 1.00 78.50 181 ASP A C 1
ATOM 1472 O O . ASP A 1 181 ? -10.308 -20.250 26.057 1.00 78.50 181 ASP A O 1
ATOM 1476 N N . ASN A 1 182 ? -10.871 -18.704 27.573 1.00 78.56 182 ASN A N 1
ATOM 1477 C CA . ASN A 1 182 ? -12.325 -18.891 27.474 1.00 78.56 182 ASN A CA 1
ATOM 1478 C C . ASN A 1 182 ? -12.996 -17.937 26.471 1.00 78.56 182 ASN A C 1
ATOM 1480 O O . ASN A 1 182 ? -14.207 -17.727 26.529 1.00 78.56 182 ASN A O 1
ATOM 1484 N N . ASN A 1 183 ? -12.217 -17.318 25.579 1.00 71.38 183 ASN A N 1
ATOM 1485 C CA . ASN A 1 183 ? -12.669 -16.309 24.619 1.00 71.38 183 ASN A CA 1
ATOM 1486 C C . ASN A 1 183 ? -13.235 -15.025 25.266 1.00 71.38 183 ASN A C 1
ATOM 1488 O O . ASN A 1 183 ? -13.859 -14.211 24.587 1.00 71.38 183 ASN A O 1
ATOM 1492 N N . GLU A 1 184 ? -13.017 -14.813 26.564 1.00 74.00 184 GLU A N 1
ATOM 1493 C CA . GLU A 1 184 ? -13.387 -13.578 27.260 1.00 74.00 184 GLU A CA 1
ATOM 1494 C C . GLU A 1 184 ? -12.404 -12.446 26.936 1.00 74.00 184 GLU A C 1
ATOM 1496 O O . GLU A 1 184 ? -11.200 -12.679 26.804 1.00 74.00 184 GLU A O 1
ATOM 1501 N N . VAL A 1 185 ? -12.907 -11.215 26.811 1.00 69.12 185 VAL A N 1
ATOM 1502 C CA . VAL A 1 185 ? -12.062 -10.032 26.596 1.00 69.12 185 VAL A CA 1
ATOM 1503 C C . VAL A 1 185 ? -11.250 -9.768 27.862 1.00 69.12 185 VAL A C 1
ATOM 1505 O O . VAL A 1 185 ? -11.811 -9.503 28.922 1.00 69.12 185 VAL A O 1
ATOM 1508 N N . LYS A 1 186 ? -9.922 -9.843 27.750 1.00 71.38 186 LYS A N 1
ATOM 1509 C CA . LYS A 1 186 ? -8.984 -9.587 28.850 1.00 71.38 186 LYS A CA 1
ATOM 1510 C C . LYS A 1 186 ? -8.430 -8.178 28.797 1.00 71.38 186 LYS A C 1
ATOM 1512 O O . LYS A 1 186 ? -8.330 -7.517 29.828 1.00 71.38 186 LYS A O 1
ATOM 1517 N N . THR A 1 187 ? -8.073 -7.719 27.603 1.00 68.19 187 THR A N 1
ATOM 1518 C CA . THR A 1 187 ? -7.418 -6.425 27.439 1.00 68.19 187 THR A CA 1
ATOM 1519 C C . THR A 1 187 ? -7.883 -5.740 26.168 1.00 68.19 187 THR A C 1
ATOM 1521 O O . THR A 1 187 ? -7.908 -6.367 25.113 1.00 68.19 187 THR A O 1
ATOM 1524 N N . ILE A 1 188 ? -8.197 -4.451 26.256 1.00 69.50 188 ILE A N 1
ATOM 1525 C CA . ILE A 1 188 ? -8.271 -3.574 25.084 1.00 69.50 188 ILE A CA 1
ATOM 1526 C C . ILE A 1 188 ? -7.034 -2.690 25.097 1.00 69.50 188 ILE A C 1
ATOM 1528 O O . ILE A 1 188 ? -6.720 -2.069 26.114 1.00 69.50 188 ILE A O 1
ATOM 1532 N N . ILE A 1 189 ? -6.349 -2.635 23.966 1.00 68.81 189 ILE A N 1
ATOM 1533 C CA . ILE A 1 189 ? -5.265 -1.703 23.699 1.00 68.81 189 ILE A CA 1
ATOM 1534 C C . ILE A 1 189 ? -5.797 -0.735 22.650 1.00 68.81 189 ILE A C 1
ATOM 1536 O O . ILE A 1 189 ? -6.273 -1.172 21.607 1.00 68.81 189 ILE A O 1
ATOM 1540 N N . ALA A 1 190 ? -5.771 0.560 22.934 1.00 66.19 190 ALA A N 1
ATOM 1541 C CA . ALA A 1 190 ? -6.134 1.585 21.966 1.00 66.19 190 ALA A CA 1
ATOM 1542 C C . ALA A 1 190 ? -4.926 2.500 21.762 1.00 66.19 190 ALA A C 1
ATOM 1544 O O . ALA A 1 190 ? -4.475 3.121 22.713 1.00 66.19 190 ALA A O 1
ATOM 1545 N N . ASP A 1 191 ? -4.380 2.564 20.556 1.00 63.06 191 ASP A N 1
ATOM 1546 C CA . ASP A 1 191 ? -3.220 3.396 20.231 1.00 63.06 191 ASP A CA 1
ATOM 1547 C C . ASP A 1 191 ? -3.673 4.644 19.477 1.00 63.06 191 ASP A C 1
ATOM 1549 O O . ASP A 1 191 ? -4.231 4.536 18.388 1.00 63.06 191 ASP A O 1
ATOM 1553 N N . ALA A 1 192 ? -3.425 5.830 20.031 1.00 58.62 192 ALA A N 1
ATOM 1554 C CA . ALA A 1 192 ? -3.723 7.096 19.370 1.00 58.62 192 ALA A CA 1
ATOM 1555 C C . ALA A 1 192 ? -2.654 8.146 19.662 1.00 58.62 192 ALA A C 1
ATOM 1557 O O . ALA A 1 192 ? -2.318 8.378 20.819 1.00 58.62 192 ALA A O 1
ATOM 1558 N N . ASN A 1 193 ? -2.176 8.837 18.622 1.00 55.91 193 ASN A N 1
ATOM 1559 C CA . ASN A 1 193 ? -1.252 9.975 18.747 1.00 55.91 193 ASN A CA 1
ATOM 1560 C C . ASN A 1 193 ? -0.064 9.695 19.689 1.00 55.91 193 ASN A C 1
ATOM 1562 O O . ASN A 1 193 ? 0.204 10.479 20.593 1.00 55.91 193 ASN A O 1
ATOM 1566 N N . GLU A 1 194 ? 0.607 8.552 19.496 1.00 50.72 194 GLU A N 1
ATOM 1567 C CA . GLU A 1 194 ? 1.756 8.093 20.306 1.00 50.72 194 GLU A CA 1
ATOM 1568 C C . GLU A 1 194 ? 1.422 7.706 21.761 1.00 50.72 194 GLU A C 1
ATOM 1570 O O . GLU A 1 194 ? 2.307 7.314 22.522 1.00 50.72 194 GLU A O 1
ATOM 1575 N N . ILE A 1 195 ? 0.144 7.736 22.142 1.00 51.12 195 ILE A N 1
ATOM 1576 C CA . ILE A 1 195 ? -0.348 7.312 23.451 1.00 51.12 195 ILE A CA 1
ATOM 1577 C C . ILE A 1 195 ? -1.055 5.964 23.307 1.00 51.12 195 ILE A C 1
ATOM 1579 O O . ILE A 1 195 ? -2.034 5.830 22.573 1.00 51.12 195 ILE A O 1
ATOM 1583 N N . THR A 1 196 ? -0.584 4.972 24.060 1.00 55.78 196 THR A N 1
ATOM 1584 C CA . THR A 1 196 ? -1.270 3.687 24.209 1.00 55.78 196 THR A CA 1
ATOM 1585 C C . THR A 1 196 ? -2.194 3.731 25.424 1.00 55.78 196 THR A C 1
ATOM 1587 O O . THR A 1 196 ? -1.778 4.034 26.537 1.00 55.78 196 THR A O 1
ATOM 1590 N N . TYR A 1 197 ? -3.458 3.387 25.246 1.00 63.72 197 TYR A N 1
ATOM 1591 C CA . TYR A 1 197 ? -4.435 3.244 26.318 1.00 63.72 197 TYR A CA 1
ATOM 1592 C C . TYR A 1 197 ? -4.654 1.757 26.592 1.00 63.72 197 TYR A C 1
ATOM 1594 O O . TYR A 1 197 ? -4.902 0.989 25.665 1.00 63.72 197 TYR A O 1
ATOM 1602 N N . TRP A 1 198 ? -4.586 1.350 27.861 1.00 59.69 198 TRP A N 1
ATOM 1603 C CA . TRP A 1 198 ? -4.819 -0.031 28.280 1.00 59.69 198 TRP A CA 1
ATOM 1604 C C . TRP A 1 198 ? -6.115 -0.125 29.092 1.00 59.69 198 TRP A C 1
ATOM 1606 O O . TRP A 1 198 ? -6.359 0.627 30.036 1.00 59.69 198 TRP A O 1
ATOM 1616 N N . VAL A 1 199 ? -6.969 -1.078 28.742 1.00 61.34 199 VAL A N 1
ATOM 1617 C CA . VAL A 1 199 ? -8.145 -1.435 29.538 1.00 61.34 199 VAL A CA 1
ATOM 1618 C C . VAL A 1 199 ? -7.983 -2.885 29.946 1.00 61.34 199 VAL A C 1
ATOM 1620 O O . VAL A 1 199 ? -8.106 -3.763 29.099 1.00 61.34 199 VAL A O 1
ATOM 1623 N N . ASP A 1 200 ? -7.663 -3.141 31.214 1.00 61.00 200 ASP A N 1
ATOM 1624 C CA . ASP A 1 200 ? -7.582 -4.498 31.758 1.00 61.00 200 ASP A CA 1
ATOM 1625 C C . ASP A 1 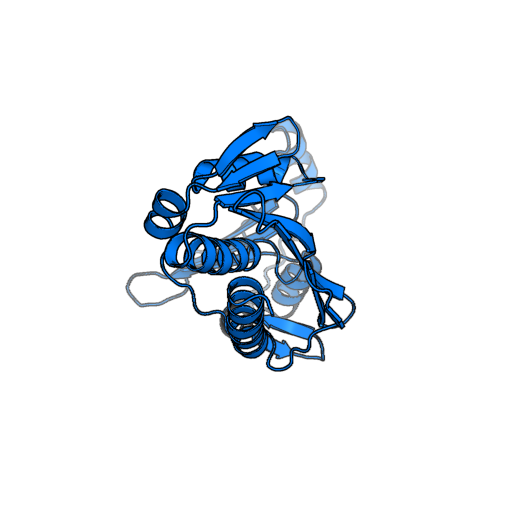200 ? -8.893 -4.839 32.477 1.00 61.00 200 ASP A C 1
ATOM 1627 O O . ASP A 1 200 ? -9.305 -4.167 33.429 1.00 61.00 200 ASP A O 1
ATOM 1631 N N . PHE A 1 201 ? -9.561 -5.889 32.006 1.00 60.59 201 PHE A N 1
ATOM 1632 C CA . PHE A 1 201 ? -10.840 -6.341 32.548 1.00 60.59 201 PHE A CA 1
ATOM 1633 C C . PHE A 1 201 ? -10.698 -7.315 33.716 1.00 60.59 201 PHE A C 1
ATOM 1635 O O . PHE A 1 201 ? -11.712 -7.641 34.332 1.00 60.59 201 PHE A O 1
ATOM 1642 N N . ASN A 1 202 ? -9.477 -7.726 34.084 1.00 55.41 202 ASN A N 1
ATOM 1643 C CA . ASN A 1 202 ? -9.269 -8.564 35.268 1.00 55.41 202 ASN A CA 1
ATOM 1644 C C . ASN A 1 202 ? -9.685 -7.848 36.570 1.00 55.41 202 ASN A C 1
ATOM 1646 O O . ASN A 1 202 ? -10.152 -8.512 37.490 1.00 55.41 202 ASN A O 1
ATOM 1650 N N . ASP A 1 203 ? -9.636 -6.507 36.596 1.00 49.59 203 ASP A N 1
ATOM 1651 C CA . ASP A 1 203 ? -9.982 -5.683 37.768 1.00 49.59 203 ASP A CA 1
ATOM 1652 C C . ASP A 1 203 ? -11.069 -4.621 37.489 1.00 49.59 203 ASP A C 1
ATOM 1654 O O . ASP A 1 203 ? -11.262 -3.706 38.291 1.00 49.59 203 ASP A O 1
ATOM 1658 N N . LYS A 1 204 ? -11.765 -4.671 36.340 1.00 48.44 204 LYS A N 1
ATOM 1659 C CA . LYS A 1 204 ? -12.770 -3.658 35.922 1.00 48.44 204 LYS A CA 1
ATOM 1660 C C . LYS A 1 204 ? -12.276 -2.198 36.011 1.00 48.44 204 LYS A C 1
ATOM 1662 O O . LYS A 1 204 ? -13.084 -1.277 36.140 1.00 48.44 204 LYS A O 1
ATOM 1667 N N . THR A 1 205 ? -10.962 -1.970 35.965 1.00 47.06 205 THR A N 1
ATOM 1668 C CA . THR A 1 205 ? -10.360 -0.643 36.140 1.00 47.06 205 THR A CA 1
ATOM 1669 C C . THR A 1 205 ? -9.738 -0.182 34.828 1.00 47.06 205 THR A C 1
ATOM 1671 O O . THR A 1 205 ? -8.882 -0.861 34.266 1.00 47.06 205 THR A O 1
ATOM 1674 N N . LEU A 1 206 ? -10.128 1.001 34.352 1.00 47.03 206 LEU A N 1
ATOM 1675 C CA . LEU A 1 206 ? -9.443 1.662 33.241 1.00 47.03 206 LEU A CA 1
ATOM 1676 C C . LEU A 1 206 ? -8.048 2.112 33.711 1.00 47.03 206 LEU A C 1
ATOM 1678 O O . LEU A 1 206 ? -7.952 2.978 34.581 1.00 47.03 206 LEU A O 1
ATOM 1682 N N . LYS A 1 207 ? -6.972 1.545 33.151 1.00 51.31 207 LYS A N 1
ATOM 1683 C CA . LYS A 1 207 ? -5.583 1.937 33.450 1.00 51.31 207 LYS A CA 1
ATOM 1684 C C . LYS A 1 207 ? -4.959 2.599 32.221 1.00 51.31 207 LYS A C 1
ATOM 1686 O O . LYS A 1 207 ? -4.386 1.942 31.363 1.00 51.31 207 LYS A O 1
ATOM 1691 N N . ILE A 1 208 ? -5.043 3.923 32.142 1.00 49.28 208 ILE A N 1
ATOM 1692 C CA . ILE A 1 208 ? -4.371 4.687 31.084 1.00 49.28 208 ILE A CA 1
ATOM 1693 C C . ILE A 1 208 ? -2.856 4.640 31.345 1.00 49.28 208 ILE A C 1
ATOM 1695 O O . ILE A 1 208 ? -2.387 5.253 32.300 1.00 49.28 208 ILE A O 1
ATOM 1699 N N . ILE A 1 209 ? -2.099 3.900 30.529 1.00 48.75 209 ILE A N 1
ATOM 1700 C CA . ILE A 1 209 ? -0.631 3.819 30.611 1.00 48.75 209 ILE A CA 1
ATOM 1701 C C . ILE A 1 209 ? -0.049 4.549 29.400 1.00 48.75 209 ILE A C 1
ATOM 1703 O O . ILE A 1 209 ? 0.214 3.926 28.375 1.00 48.75 209 ILE A O 1
ATOM 1707 N N . SER A 1 210 ? 0.162 5.863 29.503 1.00 46.44 210 SER A N 1
ATOM 1708 C CA . SER A 1 210 ? 0.911 6.587 28.473 1.00 46.44 210 SER A CA 1
ATOM 1709 C C . SER A 1 210 ? 2.374 6.136 28.469 1.00 46.44 210 SER A C 1
ATOM 1711 O O . SER A 1 210 ? 2.966 5.870 29.517 1.00 46.44 210 SER A O 1
ATOM 1713 N N . LYS A 1 211 ? 2.982 6.068 27.282 1.00 41.22 211 LYS A N 1
ATOM 1714 C CA . LYS A 1 211 ? 4.436 5.995 27.146 1.00 41.22 211 LYS A CA 1
ATOM 1715 C C . LYS A 1 211 ? 4.933 7.352 26.649 1.00 41.22 211 LYS A C 1
ATOM 1717 O O . LYS A 1 211 ? 4.367 7.893 25.712 1.00 41.22 211 LYS A O 1
ATOM 1722 N N . LEU A 1 212 ? 5.993 7.839 27.300 1.00 37.56 212 LEU A N 1
ATOM 1723 C CA . LEU A 1 212 ? 6.705 9.113 27.105 1.00 37.56 212 LEU A CA 1
ATOM 1724 C C . LEU A 1 212 ? 5.983 10.374 27.600 1.00 37.56 212 LEU A C 1
ATOM 1726 O O . LEU A 1 212 ? 5.678 11.287 26.844 1.00 37.56 212 LEU A O 1
ATOM 1730 N N . ILE A 1 213 ? 5.849 10.480 28.922 1.00 38.03 213 ILE A N 1
ATOM 1731 C CA . ILE A 1 213 ? 6.118 11.759 29.584 1.00 38.03 213 ILE A CA 1
ATOM 1732 C C . ILE A 1 213 ? 7.137 11.466 30.694 1.00 38.03 213 ILE A C 1
ATOM 1734 O O . ILE A 1 213 ? 6.989 10.467 31.398 1.00 38.03 213 ILE A O 1
ATOM 1738 N N . GLU A 1 214 ? 8.217 12.250 30.770 1.00 36.50 214 GLU A N 1
ATOM 1739 C CA . GLU A 1 214 ? 9.270 12.119 31.790 1.00 36.50 214 GLU A CA 1
ATOM 1740 C C . GLU A 1 214 ? 8.642 12.004 33.191 1.00 36.50 214 GLU A C 1
ATOM 1742 O O . GLU A 1 214 ? 7.657 12.690 33.480 1.00 36.50 214 GLU A O 1
ATOM 1747 N N . GLU A 1 215 ? 9.178 11.108 34.031 1.00 39.50 215 GLU A N 1
ATOM 1748 C CA . GLU A 1 215 ? 8.570 10.619 35.288 1.00 39.50 215 GLU A CA 1
ATOM 1749 C C . GLU A 1 215 ? 8.036 11.729 36.216 1.00 39.50 215 GLU A C 1
ATOM 1751 O O . GLU A 1 215 ? 7.019 11.533 36.884 1.00 39.50 215 GLU A O 1
ATOM 1756 N N . ASP A 1 216 ? 8.626 12.925 36.180 1.00 38.28 216 ASP A N 1
ATOM 1757 C CA . ASP A 1 216 ? 8.245 14.069 37.020 1.00 38.28 216 ASP A CA 1
ATOM 1758 C C . ASP A 1 216 ? 6.915 14.741 36.621 1.00 38.28 216 ASP A C 1
ATOM 1760 O O . ASP A 1 216 ? 6.305 15.472 37.403 1.00 38.28 216 ASP A O 1
ATOM 1764 N N . SER A 1 217 ? 6.410 14.467 35.420 1.00 45.19 217 SER A N 1
ATOM 1765 C CA . SER A 1 217 ? 5.153 15.028 34.904 1.00 45.19 217 SER A CA 1
ATOM 1766 C C . SER A 1 217 ? 3.944 14.101 35.084 1.00 45.19 217 SER A C 1
ATOM 1768 O O . SER A 1 217 ? 2.801 14.561 35.026 1.00 45.19 217 SER A O 1
ATOM 1770 N N . LEU A 1 218 ? 4.173 12.806 35.342 1.00 38.34 218 LEU A N 1
ATOM 1771 C CA . LEU A 1 218 ? 3.115 11.805 35.495 1.00 38.34 218 LEU A CA 1
ATOM 1772 C C . LEU A 1 218 ? 2.328 12.037 36.790 1.00 38.34 218 LEU A C 1
ATOM 1774 O O . LEU A 1 218 ? 1.098 12.024 36.783 1.00 38.34 218 LEU A O 1
ATOM 1778 N N . GLU A 1 219 ? 3.020 12.347 37.891 1.00 39.34 219 GLU A N 1
ATOM 1779 C CA . GLU A 1 219 ? 2.375 12.747 39.146 1.00 39.34 219 GLU A CA 1
ATOM 1780 C C . GLU A 1 219 ? 1.543 14.021 38.974 1.00 39.34 219 GLU A C 1
ATOM 1782 O O . GLU A 1 219 ? 0.454 14.141 39.537 1.00 39.34 219 GLU A O 1
ATOM 1787 N N . GLN A 1 220 ? 2.039 14.970 38.177 1.00 41.47 220 GLN A N 1
ATOM 1788 C CA . GLN A 1 220 ? 1.374 16.244 37.950 1.00 41.47 220 GLN A CA 1
ATOM 1789 C C . GLN A 1 220 ? 0.150 16.083 37.037 1.00 41.47 220 GLN A C 1
ATOM 1791 O O . GLN A 1 220 ? -0.885 16.684 37.324 1.00 41.47 220 GLN A O 1
ATOM 1796 N N . TYR A 1 221 ? 0.220 15.208 36.026 1.00 40.62 221 TYR A N 1
ATOM 1797 C CA . TYR A 1 221 ? -0.887 14.848 35.133 1.00 40.62 221 TYR A CA 1
ATOM 1798 C C . TYR A 1 221 ? -1.971 14.025 35.846 1.00 40.62 221 TYR A C 1
ATOM 1800 O O . TYR A 1 221 ? -3.159 14.304 35.686 1.00 40.62 221 TYR A O 1
ATOM 1808 N N . ILE A 1 222 ? -1.585 13.067 36.698 1.00 42.00 222 ILE A N 1
ATOM 1809 C CA . ILE A 1 222 ? -2.512 12.294 37.545 1.00 42.00 222 ILE A CA 1
ATOM 1810 C C . ILE A 1 222 ? -3.195 13.208 38.578 1.00 42.00 222 ILE A C 1
ATOM 1812 O O . ILE A 1 222 ? -4.391 13.059 38.833 1.00 42.00 222 ILE A O 1
ATOM 1816 N N . LYS A 1 223 ? -2.477 14.196 39.134 1.00 41.16 223 LYS A N 1
ATOM 1817 C CA . LYS A 1 223 ? -3.048 15.207 40.044 1.00 41.16 223 LYS A CA 1
ATOM 1818 C C . LYS A 1 223 ? -3.983 16.199 39.339 1.00 41.16 223 LYS A C 1
ATOM 1820 O O . LYS A 1 223 ? -4.930 16.656 39.969 1.00 41.16 223 LYS A O 1
ATOM 1825 N N . THR A 1 224 ? -3.754 16.530 38.063 1.00 39.62 224 THR A N 1
ATOM 1826 C CA . THR A 1 224 ? -4.620 17.464 37.308 1.00 39.62 224 THR A CA 1
ATOM 1827 C C . THR A 1 224 ? -5.813 16.795 36.629 1.00 39.62 224 THR A C 1
ATOM 1829 O O . THR A 1 224 ? -6.845 17.442 36.478 1.00 39.62 224 THR A O 1
ATOM 1832 N N . ASN A 1 225 ? -5.721 15.513 36.267 1.00 38.47 225 ASN A N 1
ATOM 1833 C CA . ASN A 1 225 ? -6.764 14.795 35.528 1.00 38.47 225 ASN A CA 1
ATOM 1834 C C . ASN A 1 225 ? -7.417 13.675 36.350 1.00 38.47 225 ASN A C 1
ATOM 1836 O O . ASN A 1 225 ? -7.652 12.587 35.825 1.00 38.47 225 ASN A O 1
ATOM 1840 N N . GLN A 1 226 ? -7.753 13.929 37.624 1.00 36.97 226 GLN A N 1
ATOM 1841 C CA . GLN A 1 226 ? -8.646 13.054 38.395 1.00 36.97 226 GLN A CA 1
ATOM 1842 C C . GLN A 1 226 ? -10.028 12.965 37.724 1.00 36.97 226 GLN A C 1
ATOM 1844 O O . GLN A 1 226 ? -10.992 13.620 38.105 1.00 36.97 226 GLN A O 1
ATOM 1849 N N . PHE A 1 227 ? -10.125 12.095 36.726 1.00 37.97 227 PHE A N 1
ATOM 1850 C CA . PHE A 1 227 ? -11.359 11.515 36.233 1.00 37.97 227 PHE A CA 1
ATOM 1851 C C . PHE A 1 227 ? -11.246 9.993 36.347 1.00 37.97 227 PHE A C 1
ATOM 1853 O O . PHE A 1 227 ? -11.408 9.248 35.386 1.00 37.97 227 PHE A O 1
ATOM 1860 N N . ILE A 1 228 ? -10.973 9.514 37.564 1.00 37.75 228 ILE A N 1
ATOM 1861 C CA . ILE A 1 228 ? -11.295 8.136 37.944 1.00 37.75 228 ILE A CA 1
ATOM 1862 C C . ILE A 1 228 ? -12.779 8.140 38.314 1.00 37.75 228 ILE A C 1
ATOM 1864 O O . ILE A 1 228 ? -13.164 8.173 39.479 1.00 37.75 228 ILE A O 1
ATOM 1868 N N . GLY A 1 229 ? -13.627 8.205 37.291 1.00 32.72 229 GLY A N 1
ATOM 1869 C CA . GLY A 1 229 ? -15.044 7.910 37.434 1.00 32.72 229 GLY A CA 1
ATOM 1870 C C . GLY A 1 229 ? -15.232 6.408 37.289 1.00 32.72 229 GLY A C 1
ATOM 1871 O O . GLY A 1 229 ? -14.897 5.854 36.243 1.00 32.72 229 GLY A O 1
ATOM 1872 N N . SER A 1 230 ? -15.773 5.745 38.311 1.00 36.22 230 SER A N 1
ATOM 1873 C CA . SER A 1 230 ? -16.291 4.381 38.196 1.00 36.22 230 SER A CA 1
ATOM 1874 C C . SER A 1 230 ? -17.390 4.351 37.122 1.00 36.22 230 SER A C 1
ATOM 1876 O O . SER A 1 230 ? -18.552 4.633 37.403 1.00 36.22 230 SER A O 1
ATOM 1878 N N . MET A 1 231 ? -17.029 4.062 35.871 1.00 36.16 231 MET A N 1
ATOM 1879 C CA . MET A 1 231 ? -17.967 3.936 34.747 1.00 36.16 231 MET A CA 1
ATOM 1880 C C . MET A 1 231 ? -18.247 2.468 34.412 1.00 36.16 231 MET A C 1
ATOM 1882 O O . MET A 1 231 ? -18.281 2.081 33.248 1.00 36.16 231 MET A O 1
ATOM 1886 N N . VAL A 1 232 ? -18.459 1.655 35.448 1.00 31.06 232 VAL A N 1
ATOM 1887 C CA . VAL A 1 232 ? -18.975 0.289 35.313 1.00 31.06 232 VAL A CA 1
ATOM 1888 C C . VAL A 1 232 ? -20.286 0.221 36.091 1.00 31.06 232 VAL A C 1
ATOM 1890 O O . VAL A 1 232 ? -20.298 -0.049 37.289 1.00 31.06 232 VAL A O 1
ATOM 1893 N N . GLY A 1 233 ? -21.384 0.560 35.417 1.00 29.00 233 GLY A N 1
ATOM 1894 C CA . GLY A 1 233 ? -22.728 0.211 35.867 1.00 29.00 233 GLY A CA 1
ATOM 1895 C C . GLY A 1 233 ? -23.052 -1.184 35.345 1.00 29.00 233 GLY A C 1
ATOM 1896 O O . GLY A 1 233 ? -23.030 -1.384 34.132 1.00 29.00 233 GLY A O 1
ATOM 1897 N N . PHE A 1 234 ? -23.268 -2.127 36.262 1.00 29.97 234 PHE A N 1
ATOM 1898 C CA . PHE A 1 234 ? -23.977 -3.377 35.982 1.00 29.97 234 PHE A CA 1
ATOM 1899 C C . PHE A 1 234 ? -25.465 -3.100 35.769 1.00 29.97 234 PHE A C 1
ATOM 1901 O O . PHE A 1 234 ? -25.969 -2.150 36.415 1.00 29.97 234 PHE A O 1
#

Organism: NCBI:txid1121322

Secondary structure (DSSP, 8-state):
--HHHHHHHHHHHHHHHHHHS-----EE-SSEEEEEEEETTEEEEEEEEEETTTTEEEEEEEE--GGGTTTTHHHHHHHHHHHHHHHHT-EEEEE----HHHHHHHHHTTEEEEETTEEEE-HHHHHHT-------EEEETTEEEEHHHHHHHHHHHHHS-HHHHHHHHHTT-EEEEEE-TTS-EEEEEEEETTEEEEEETTTTEEE---S-S-HHHHHHHHHH----------

Radius of gyration: 21.69 Å; chains: 1; bounding box: 43×36×67 Å

Sequence (234 aa):
MNKVLDLIQRDFLVFLKDLLGEADVDERTNSSVRFCIKVGRESFVVEVHMSDRENYVALTNIMLPNSMKGKGVGTEIIRILAKQCKDNGYDLYITVITNPQWIEGLKKHGGVLTSEDCIYIDNDKWLENHNEKKFNFVRVDGEFVLQDEVEKYKELKNVCSDKVIE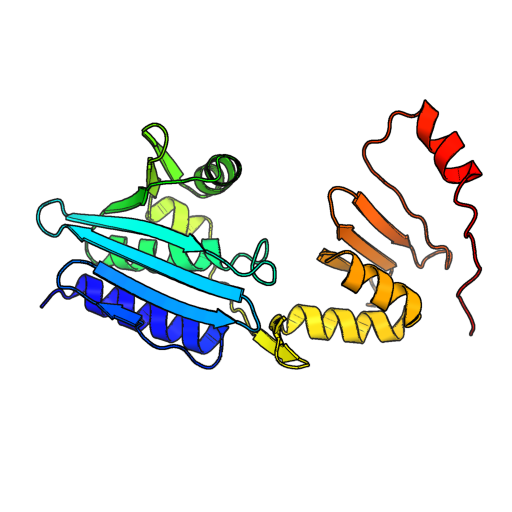LFKRWDAVIDIKRGDNNEVKTIIADANEITYWVDFNDKTLKIISKLIEEDSLEQYIKTNQFIGSMVGF

InterPro domains:
  IPR016181 Acyl-CoA N-acyltransferase [SSF55729] (49-120)

pLDDT: mean 73.16, std 17.07, range [29.0, 96.75]

Foldseek 3Di:
DDPLVVQLVVVVQVQCCLAPVDWDWDDDDPFKTWTWDDFQPDIFIWIWGHDPPQQAIETEDGDDDPLCPPVCPVLLSVLSSLVSSVVVVGWYKYFPAPDVVVQVVQVVQAWDDPDPGMTTHPSVSNNVSDDDDRWHWDQDPSGTHTPVVVVVLVVCVVVDDPVVSVVLVVQVWDWDFDADPVRHTAWIWTDGPQFIWIDGPVPLFGDRDGDDDPPVCVVVCCVVDPPRDSPDDD